Protein AF-A0A414Q815-F1 (afdb_monomer)

pLDDT: mean 96.93, std 3.53, range [61.09, 98.88]

Nearest PDB structures (foldseek):
  8q4e-assembly1_A  TM=6.892E-01  e=5.568E-04  Legionella pneumophila 130b
  1c3a-assembly1_B  TM=4.350E-01  e=4.454E-02  Protobothrops flavoviridis
  1umr-assembly3_C-2  TM=4.258E-01  e=1.919E-01  Crotalus durissus terrificus
  1ijk-assembly1_C  TM=4.315E-01  e=8.786E-01  Bothrops jararaca
  1iod-assembly1_B  TM=4.197E-01  e=1.121E+00  Deinagkistrodon acutus

Sequence (195 aa):
MSKGIYTKENVGNGVFIFTANKSFVEPKFWGLHEENEQAQCVVIIHDGNALFFYPEDMDNDTHILLDWEKEQTGKIYPTTEEGMKDTDGIGNTKALAASGSEIAEKVIALDLCGLSWRIPTLQESVLGYEHKVMLNAALAICGKQPVKDDWYWCSTRKGNKRNFILSWGDGFRYDNIQDSDDWVRPVSAASLNSL

Solvent-accessible surface area (backbone atoms only — not comparable to full-atom values): 10299 Å² total; per-residue (Å²): 127,65,83,54,49,32,44,72,92,69,58,66,72,48,58,24,32,29,27,76,84,64,34,39,28,35,53,95,39,39,90,82,39,56,92,83,44,49,73,64,35,37,31,38,31,53,92,66,30,35,43,36,39,51,42,49,50,52,93,75,47,66,40,47,57,33,57,80,92,49,63,64,62,83,76,68,25,84,42,70,76,54,28,53,71,45,80,56,22,61,61,36,21,51,32,33,28,76,41,66,9,64,57,34,45,54,37,56,66,44,84,57,94,86,44,72,35,17,40,25,17,47,35,55,48,49,56,47,52,80,40,36,72,56,48,32,49,32,24,48,75,65,75,34,55,50,81,66,70,42,52,28,54,23,37,35,31,38,46,79,59,26,24,29,29,39,27,56,64,80,65,50,77,49,71,44,53,27,63,42,73,31,30,42,60,37,25,29,73,47,46,42,90,78,108

Structure (mmCIF, N/CA/C/O backbone):
data_AF-A0A414Q815-F1
#
_entry.id   AF-A0A414Q815-F1
#
loop_
_atom_site.group_PDB
_atom_site.id
_atom_site.type_symbol
_atom_site.label_atom_id
_atom_site.label_alt_id
_atom_site.label_comp_id
_atom_site.label_asym_id
_atom_site.label_entity_id
_atom_site.label_seq_id
_atom_site.pdbx_PDB_ins_code
_atom_site.Cartn_x
_atom_site.Cartn_y
_atom_site.Cartn_z
_atom_site.occupancy
_atom_site.B_iso_or_equiv
_atom_site.auth_seq_id
_atom_site.auth_comp_id
_atom_site.auth_asym_id
_atom_site.auth_atom_id
_atom_site.pdbx_PDB_model_num
ATOM 1 N N . MET A 1 1 ? -18.464 12.476 21.758 1.00 61.09 1 MET A N 1
ATOM 2 C CA . MET A 1 1 ? -17.466 11.557 21.175 1.00 61.09 1 MET A CA 1
ATOM 3 C C . MET A 1 1 ? -17.311 10.386 22.124 1.00 61.09 1 MET A C 1
ATOM 5 O O . MET A 1 1 ? -17.123 10.629 23.312 1.00 61.09 1 MET A O 1
ATOM 9 N N . SER A 1 2 ? -17.468 9.155 21.634 1.00 79.12 2 SER A N 1
ATOM 10 C CA . SER A 1 2 ? -17.079 7.975 22.413 1.00 79.12 2 SER A CA 1
ATOM 11 C C . SER A 1 2 ? -15.547 7.920 22.484 1.00 79.12 2 SER A C 1
ATOM 13 O O . SER A 1 2 ? -14.857 8.503 21.648 1.00 79.12 2 SER A O 1
ATOM 15 N N . LYS A 1 3 ? -14.996 7.317 23.534 1.00 92.31 3 LYS A N 1
ATOM 16 C CA . LYS A 1 3 ? -13.560 7.381 23.825 1.00 92.31 3 LYS A CA 1
ATOM 17 C C . LYS A 1 3 ? -12.758 6.659 22.735 1.00 92.31 3 LYS A C 1
ATOM 19 O O . LYS A 1 3 ? -12.974 5.471 22.513 1.00 92.31 3 LYS A O 1
ATOM 24 N N . GLY A 1 4 ? -11.812 7.355 22.103 1.00 94.94 4 GLY A N 1
ATOM 25 C CA . GLY A 1 4 ? -10.867 6.741 21.165 1.00 94.94 4 GLY A CA 1
ATOM 26 C C . GLY A 1 4 ? -11.422 6.387 19.787 1.00 94.94 4 GLY A C 1
ATOM 27 O O . GLY A 1 4 ? -10.781 5.619 19.078 1.00 94.94 4 GLY A O 1
ATOM 28 N N . ILE A 1 5 ? -12.594 6.909 19.422 1.00 97.50 5 ILE A N 1
ATOM 29 C CA . ILE A 1 5 ? -13.167 6.792 18.080 1.00 97.50 5 ILE A CA 1
ATOM 30 C C . ILE A 1 5 ? -13.384 8.191 17.506 1.00 97.50 5 ILE A C 1
ATOM 32 O O . ILE A 1 5 ? -13.913 9.081 18.180 1.00 97.50 5 ILE A O 1
ATOM 36 N N . TYR A 1 6 ? -12.956 8.368 16.265 1.00 97.56 6 TYR A N 1
ATOM 37 C CA . TYR A 1 6 ? -12.879 9.653 15.588 1.00 97.56 6 TYR A CA 1
ATOM 38 C C . TYR A 1 6 ? -13.537 9.579 14.215 1.00 97.56 6 TYR A C 1
ATOM 40 O O . TYR A 1 6 ? -13.714 8.505 13.637 1.00 97.56 6 TYR A O 1
ATOM 48 N N . THR A 1 7 ? -13.879 10.748 13.694 1.00 96.12 7 THR A N 1
ATOM 49 C CA . THR A 1 7 ? -14.338 10.948 12.320 1.00 96.12 7 THR A CA 1
ATOM 50 C C . THR A 1 7 ? -13.280 11.744 11.559 1.00 96.12 7 THR A C 1
ATOM 52 O O . THR A 1 7 ? -12.328 12.261 12.150 1.00 96.12 7 THR A O 1
ATOM 55 N N . LYS A 1 8 ? -13.436 11.883 10.239 1.00 95.06 8 LYS A N 1
ATOM 56 C CA . LYS A 1 8 ? -12.488 12.654 9.418 1.00 95.06 8 LYS A CA 1
ATOM 57 C C . LYS A 1 8 ? -12.353 14.121 9.860 1.00 95.06 8 LYS A C 1
ATOM 59 O O . LYS A 1 8 ? -11.330 14.738 9.598 1.00 95.06 8 LYS A O 1
ATOM 64 N N . GLU A 1 9 ? -13.362 14.672 10.539 1.00 94.88 9 GLU A N 1
ATOM 65 C CA . GLU A 1 9 ? -13.388 16.061 11.008 1.00 94.88 9 GLU A CA 1
ATOM 66 C C . GLU A 1 9 ? -12.548 16.304 12.271 1.00 94.88 9 GLU A C 1
ATOM 68 O O . GLU A 1 9 ? -12.249 17.456 12.581 1.00 94.88 9 GLU A O 1
ATOM 73 N N . ASN A 1 10 ? -12.205 15.260 13.034 1.00 95.00 10 ASN A N 1
ATOM 74 C CA . ASN A 1 10 ? -11.529 15.411 14.329 1.00 95.00 10 ASN A CA 1
ATOM 75 C C . ASN A 1 10 ? -10.361 14.444 14.571 1.00 95.00 10 ASN A C 1
ATOM 77 O O . ASN A 1 10 ? -9.709 14.548 15.612 1.00 95.00 10 ASN A O 1
ATOM 81 N N . VAL A 1 11 ? -10.078 13.531 13.639 1.00 97.06 11 VAL A N 1
ATOM 82 C CA . VAL A 1 11 ? -8.918 12.642 13.727 1.00 97.06 11 VAL A CA 1
ATOM 83 C C . VAL A 1 11 ? -7.615 13.440 13.577 1.00 97.06 11 VAL A C 1
ATOM 85 O O . VAL A 1 11 ? -7.464 14.260 12.673 1.00 97.06 11 VAL A O 1
ATOM 88 N N . GLY A 1 12 ? -6.676 13.219 14.498 1.00 96.44 12 GLY A N 1
ATOM 89 C CA . GLY A 1 12 ? -5.332 13.801 14.457 1.00 96.44 12 GLY A CA 1
ATOM 90 C C . GLY A 1 12 ? -4.301 12.859 13.831 1.00 96.44 12 GLY A C 1
ATOM 91 O O . GLY A 1 12 ? -4.631 11.748 13.423 1.00 96.44 12 GLY A O 1
ATOM 92 N N . ASN A 1 13 ? -3.035 13.284 13.803 1.00 97.88 13 ASN A N 1
ATOM 93 C CA . ASN A 1 13 ? -1.934 12.440 13.331 1.00 97.88 13 ASN A CA 1
ATOM 94 C C . ASN A 1 13 ? -1.806 11.168 14.191 1.00 97.88 13 ASN A C 1
ATOM 96 O O . ASN A 1 13 ? -1.873 11.233 15.421 1.00 97.88 13 ASN A O 1
ATOM 100 N N . GLY A 1 14 ? -1.591 10.016 13.555 1.00 98.12 14 GLY A N 1
ATOM 101 C CA . GLY A 1 14 ? -1.454 8.732 14.243 1.00 98.12 14 GLY A CA 1
ATOM 102 C C . GLY A 1 14 ? -1.836 7.528 13.386 1.00 98.12 14 GLY A C 1
ATOM 103 O O . GLY A 1 14 ? -2.082 7.651 12.191 1.00 98.12 14 GLY A O 1
ATOM 104 N N . VAL A 1 15 ? -1.897 6.353 14.014 1.00 98.69 15 VAL A N 1
ATOM 105 C CA . VAL A 1 15 ? -2.309 5.092 13.377 1.00 98.69 15 VAL A CA 1
ATOM 106 C C . VAL A 1 15 ? -3.642 4.643 13.960 1.00 98.69 15 VAL A C 1
ATOM 108 O O . VAL A 1 15 ? -3.793 4.588 15.183 1.00 98.69 15 VAL A O 1
ATOM 111 N N . PHE A 1 16 ? -4.588 4.290 13.094 1.00 98.69 16 PHE A N 1
ATOM 112 C CA . PHE A 1 16 ? -5.959 3.953 13.467 1.00 98.69 16 PHE A CA 1
ATOM 113 C C . PHE A 1 16 ? -6.448 2.711 12.725 1.00 98.69 16 PHE A C 1
ATOM 115 O O . PHE A 1 16 ? -6.044 2.437 11.597 1.00 98.69 16 PHE A O 1
ATOM 122 N N . ILE A 1 17 ? -7.370 1.985 13.346 1.00 98.50 17 ILE A N 1
ATOM 123 C CA . ILE A 1 17 ? -8.186 0.980 12.670 1.00 98.50 17 ILE A CA 1
ATOM 124 C C . ILE A 1 17 ? -9.307 1.733 11.950 1.00 98.50 17 ILE A C 1
ATOM 126 O O . ILE A 1 17 ? -10.065 2.467 12.587 1.00 98.50 17 ILE A O 1
ATOM 130 N N . PHE A 1 18 ? -9.395 1.571 10.633 1.00 98.19 18 PHE A N 1
ATOM 131 C CA . PHE A 1 18 ? -10.463 2.139 9.820 1.00 98.19 18 PHE A CA 1
ATOM 132 C C . PHE A 1 18 ? -11.593 1.126 9.657 1.00 98.19 18 PHE A C 1
ATOM 134 O O . PHE A 1 18 ? -11.351 -0.059 9.401 1.00 98.19 18 PHE A O 1
ATOM 141 N N . THR A 1 19 ? -12.830 1.580 9.824 1.00 97.25 19 THR A N 1
ATOM 142 C CA . THR A 1 19 ? -13.988 0.693 9.976 1.00 97.25 19 THR A CA 1
ATOM 143 C C . THR A 1 19 ? -15.014 0.849 8.855 1.00 97.25 19 THR A C 1
ATOM 145 O O . THR A 1 19 ? -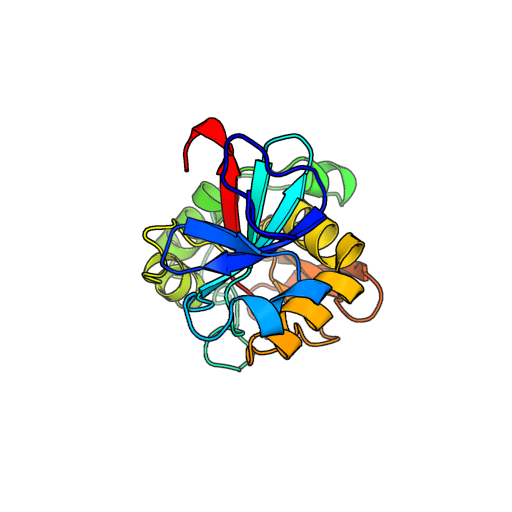14.991 1.814 8.090 1.00 97.25 19 THR A O 1
ATOM 148 N N . ALA A 1 20 ? -15.961 -0.091 8.769 1.00 95.44 20 ALA A N 1
ATOM 149 C CA . ALA A 1 20 ? -17.070 -0.046 7.811 1.00 95.44 20 ALA A CA 1
ATOM 150 C C . ALA A 1 20 ? -17.930 1.224 7.950 1.00 95.44 20 ALA A C 1
ATOM 152 O O . ALA A 1 20 ? -18.424 1.745 6.952 1.00 95.44 20 ALA A O 1
ATOM 153 N N . ASN A 1 21 ? -18.046 1.765 9.168 1.00 95.12 21 ASN A N 1
ATOM 154 C CA . ASN A 1 21 ? -18.771 3.008 9.445 1.00 95.12 21 ASN A CA 1
ATOM 155 C C . ASN A 1 21 ? -17.962 4.267 9.086 1.00 95.12 21 ASN A C 1
ATOM 157 O O . ASN A 1 21 ? -18.404 5.379 9.367 1.00 95.12 21 ASN A O 1
ATOM 161 N N . LYS A 1 22 ? -16.788 4.103 8.459 1.00 95.44 22 LYS A N 1
ATOM 162 C CA . LYS A 1 22 ? -15.823 5.167 8.152 1.00 95.44 22 LYS A CA 1
ATOM 163 C C . LYS A 1 22 ? -15.289 5.882 9.398 1.00 95.44 22 LYS A C 1
ATOM 165 O O . LYS A 1 22 ? -14.954 7.068 9.347 1.00 95.44 22 LYS A O 1
ATOM 170 N N . SER A 1 23 ? -15.197 5.155 10.508 1.00 96.75 23 SER A N 1
ATOM 171 C CA . SER A 1 23 ? -14.641 5.650 11.765 1.00 96.75 23 SER A CA 1
ATOM 172 C C . SER A 1 23 ? -13.148 5.331 11.863 1.00 96.75 23 SER A C 1
ATOM 174 O O . SER A 1 23 ? -12.665 4.346 11.301 1.00 96.75 23 SER A O 1
ATOM 176 N N . PHE A 1 24 ? -12.422 6.152 12.619 1.00 98.06 24 PHE A N 1
ATOM 177 C CA . PHE A 1 24 ? -11.009 5.964 12.946 1.00 98.06 24 PHE A CA 1
ATOM 178 C C . PHE A 1 24 ? -10.901 5.585 14.421 1.00 98.06 24 PHE A C 1
ATOM 180 O O . PHE A 1 24 ? -11.119 6.423 15.298 1.00 98.06 24 PHE A O 1
ATOM 187 N N . VAL A 1 25 ? -10.593 4.325 14.714 1.00 98.31 25 VAL A N 1
ATOM 188 C CA . VAL A 1 25 ? -10.501 3.820 16.089 1.00 98.31 25 VAL A CA 1
ATOM 189 C C . VAL A 1 25 ? -9.039 3.709 16.499 1.00 98.31 25 VAL A C 1
ATOM 191 O O . VAL A 1 25 ? -8.237 3.051 15.838 1.00 98.31 25 VAL A O 1
ATOM 194 N N . GLU A 1 26 ? -8.674 4.344 17.609 1.00 97.88 26 GLU A N 1
ATOM 195 C CA . GLU A 1 26 ? -7.355 4.171 18.217 1.00 97.88 26 GLU A CA 1
ATOM 196 C C . GLU A 1 26 ? -7.167 2.698 18.631 1.00 97.88 26 GLU A C 1
ATOM 198 O O . GLU A 1 26 ? -8.001 2.179 19.379 1.00 97.88 26 GLU A O 1
ATOM 203 N N . PRO A 1 27 ? -6.067 2.021 18.241 1.00 97.31 27 PRO A N 1
ATOM 204 C CA . PRO A 1 27 ? -5.917 0.578 18.453 1.00 97.31 27 PRO A CA 1
ATOM 205 C C . PRO A 1 27 ? -6.098 0.130 19.910 1.00 97.31 27 PRO A C 1
ATOM 207 O O . PRO A 1 27 ? -6.751 -0.872 20.184 1.00 97.31 27 PRO A O 1
ATOM 210 N N . LYS A 1 28 ? -5.608 0.921 20.875 1.00 96.56 28 LYS A N 1
ATOM 211 C CA . LYS A 1 28 ? -5.747 0.633 22.316 1.00 96.56 28 LYS A CA 1
ATOM 212 C C . LYS A 1 28 ? -7.194 0.669 22.838 1.00 96.56 28 LYS A C 1
ATOM 214 O O . LYS A 1 28 ? -7.433 0.260 23.969 1.00 96.56 28 LYS A O 1
ATOM 219 N N . PHE A 1 29 ? -8.137 1.202 22.061 1.00 97.00 29 PHE A N 1
ATOM 220 C CA . PHE A 1 29 ? -9.558 1.266 22.402 1.00 97.00 29 PHE A CA 1
ATOM 221 C C . PHE A 1 29 ? -10.418 0.311 21.569 1.00 97.00 29 PHE A C 1
ATOM 223 O O . PHE A 1 29 ? -11.629 0.308 21.760 1.00 97.00 29 PHE A O 1
ATOM 230 N N . TRP A 1 30 ? -9.829 -0.515 20.694 1.00 96.75 30 TRP A N 1
ATOM 231 C CA . TRP A 1 30 ? -10.579 -1.398 19.794 1.00 96.75 30 TRP A CA 1
ATOM 232 C C . TRP A 1 30 ? -11.616 -2.271 20.512 1.00 96.75 30 TRP A C 1
ATOM 234 O O . TRP A 1 30 ? -12.777 -2.264 20.121 1.00 96.75 30 TRP A O 1
ATOM 244 N N . GLY A 1 31 ? -11.249 -2.913 21.626 1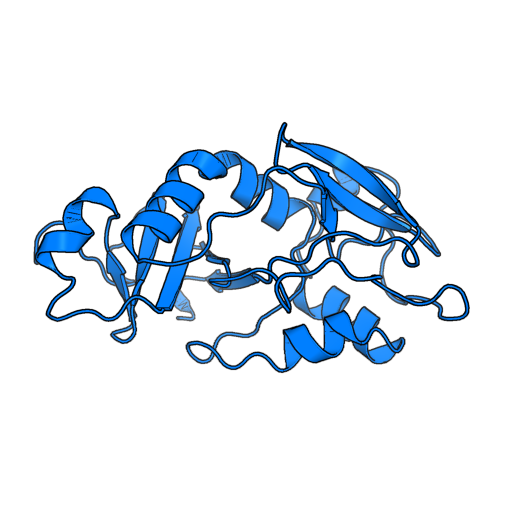.00 95.19 31 GLY A N 1
ATOM 245 C CA . GLY A 1 31 ? -12.168 -3.769 22.391 1.00 95.19 31 GLY A CA 1
ATOM 246 C C . GLY A 1 31 ? -13.389 -3.052 22.990 1.00 95.19 31 GLY A C 1
ATOM 247 O O . GLY A 1 31 ? -14.316 -3.705 23.444 1.00 95.19 31 GLY A O 1
ATOM 248 N N . LEU A 1 32 ? -13.425 -1.712 23.002 1.00 95.88 32 LEU A N 1
ATOM 249 C CA . LEU A 1 32 ? -14.630 -0.956 23.380 1.00 95.88 32 LEU A CA 1
ATOM 250 C C . LEU A 1 32 ? -15.614 -0.782 22.216 1.00 95.88 32 LEU A C 1
ATOM 252 O O . LEU A 1 32 ? -16.766 -0.417 22.445 1.00 95.88 32 LEU A O 1
ATOM 256 N N . HIS A 1 33 ? -15.150 -0.976 20.982 1.00 95.94 33 HIS A N 1
ATOM 257 C CA . HIS A 1 33 ? -15.891 -0.673 19.758 1.00 95.94 33 HIS A CA 1
ATOM 258 C C . HIS A 1 33 ? -16.123 -1.903 18.879 1.00 95.94 33 HIS A C 1
ATOM 260 O O . HIS A 1 33 ? -17.002 -1.850 18.030 1.00 95.94 33 HIS A O 1
ATOM 266 N N . GLU A 1 34 ? -15.403 -3.007 19.093 1.00 93.62 34 GLU A N 1
ATOM 267 C CA . GLU A 1 34 ? -15.417 -4.199 18.229 1.00 93.62 34 GLU A CA 1
ATOM 268 C C . GLU A 1 34 ? -16.791 -4.868 18.052 1.00 93.62 34 GLU A C 1
ATOM 270 O O . GLU A 1 34 ? -17.024 -5.531 17.046 1.00 93.62 34 GLU A O 1
ATOM 275 N N . GLU A 1 35 ? -17.726 -4.663 18.984 1.00 93.94 35 GLU A N 1
ATOM 276 C CA . GLU A 1 35 ? -19.107 -5.155 18.855 1.00 93.94 35 GLU A CA 1
ATOM 277 C C . GLU A 1 35 ? -19.961 -4.320 17.881 1.00 93.94 35 GLU A C 1
ATOM 279 O O . GLU A 1 35 ? -20.938 -4.822 17.329 1.00 93.94 35 GLU A O 1
ATOM 284 N N . ASN A 1 36 ? -19.615 -3.043 17.675 1.00 94.56 36 ASN A N 1
ATOM 285 C CA . ASN A 1 36 ? -20.400 -2.078 16.889 1.00 94.56 36 ASN A CA 1
ATOM 286 C C . ASN A 1 36 ? -19.670 -1.579 15.633 1.00 94.56 36 ASN A C 1
ATOM 288 O O . ASN A 1 36 ? -20.277 -0.969 14.752 1.00 94.56 36 ASN A O 1
ATOM 292 N N . GLU A 1 37 ? -18.366 -1.818 15.557 1.00 96.00 37 GLU A N 1
ATOM 293 C CA . GLU A 1 37 ? -17.495 -1.422 14.466 1.00 96.00 37 GLU A CA 1
ATOM 294 C C . GLU A 1 37 ? -16.881 -2.659 13.818 1.00 96.00 37 GLU A C 1
ATOM 296 O O . GLU A 1 37 ? -16.377 -3.554 14.490 1.00 96.00 37 GLU A O 1
ATOM 301 N N . GLN A 1 38 ? -16.858 -2.683 12.488 1.00 96.38 38 GLN A N 1
ATOM 302 C CA . GLN A 1 38 ? -16.191 -3.738 11.732 1.00 96.38 38 GLN A CA 1
ATOM 303 C C . GLN A 1 38 ? -14.896 -3.195 11.137 1.00 96.38 38 GLN A C 1
ATOM 305 O O . GLN A 1 38 ? -14.938 -2.325 10.265 1.00 96.38 38 GLN A O 1
ATOM 310 N N . ALA A 1 39 ? -13.753 -3.718 11.579 1.00 97.12 39 ALA A N 1
ATOM 311 C CA . ALA A 1 39 ? -12.454 -3.333 11.042 1.00 97.12 39 ALA A CA 1
ATOM 312 C C . ALA A 1 39 ? -12.323 -3.731 9.567 1.00 97.12 39 ALA A C 1
ATOM 314 O O . ALA A 1 39 ? -12.507 -4.895 9.199 1.00 97.12 39 ALA A O 1
ATOM 315 N N . GLN A 1 40 ? -11.969 -2.757 8.735 1.00 96.62 40 GLN A N 1
ATOM 316 C CA . GLN A 1 40 ? -11.752 -2.946 7.306 1.00 96.62 40 GLN A CA 1
ATOM 317 C C . GLN A 1 40 ? -10.263 -2.992 7.004 1.00 96.62 40 GLN A C 1
ATOM 319 O O . GLN A 1 40 ? -9.792 -3.971 6.440 1.00 96.62 40 GLN A O 1
ATOM 324 N N . CYS A 1 41 ? -9.523 -1.972 7.435 1.00 97.31 41 CYS A N 1
ATOM 325 C CA . CYS A 1 41 ? -8.092 -1.826 7.197 1.00 97.31 41 CYS A CA 1
ATOM 326 C C . CYS A 1 41 ? -7.439 -0.963 8.288 1.00 97.31 41 CYS A C 1
ATOM 328 O O . CYS A 1 41 ? -8.098 -0.536 9.239 1.00 97.31 41 CYS A O 1
ATOM 330 N N . VAL A 1 42 ? -6.134 -0.716 8.171 1.00 98.62 42 VAL A N 1
ATOM 331 C CA . VAL A 1 42 ? -5.410 0.213 9.051 1.00 98.62 42 VAL A CA 1
ATOM 332 C C . VAL A 1 42 ? -5.008 1.441 8.255 1.00 98.62 42 VAL A C 1
ATOM 334 O O . VAL A 1 42 ? -4.674 1.345 7.077 1.00 98.62 42 VAL A O 1
ATOM 337 N N . VAL A 1 43 ? -5.055 2.602 8.895 1.00 98.69 43 VAL A N 1
ATOM 338 C CA . VAL A 1 43 ? -4.760 3.890 8.275 1.00 98.69 43 VAL A CA 1
ATOM 339 C C . VAL A 1 43 ? -3.773 4.684 9.118 1.00 98.69 43 VAL A C 1
ATOM 341 O O . VAL A 1 43 ? -3.880 4.739 10.344 1.00 98.69 43 VAL A O 1
ATOM 344 N N . ILE A 1 44 ? -2.815 5.314 8.446 1.00 98.75 44 ILE A N 1
ATOM 345 C CA . ILE A 1 44 ? -1.925 6.321 9.015 1.00 98.75 44 ILE A CA 1
ATOM 346 C C . ILE A 1 44 ? -2.483 7.690 8.639 1.00 98.75 44 ILE A C 1
ATOM 348 O O . ILE A 1 44 ? -2.646 7.987 7.457 1.00 98.75 44 ILE A O 1
ATOM 352 N N . ILE A 1 45 ? -2.760 8.524 9.635 1.00 98.44 45 ILE A N 1
ATOM 353 C CA . ILE A 1 45 ? -3.061 9.939 9.447 1.00 98.44 45 ILE A CA 1
ATOM 354 C C . ILE A 1 45 ? -1.785 10.738 9.676 1.00 98.44 45 ILE A C 1
ATOM 356 O O . ILE A 1 45 ? -1.174 10.658 10.744 1.00 98.44 45 ILE A O 1
ATOM 360 N N . HIS A 1 46 ? -1.395 11.518 8.676 1.00 96.88 46 HIS A N 1
ATOM 361 C CA . HIS A 1 46 ? -0.235 12.392 8.742 1.00 96.88 46 HIS A CA 1
ATOM 362 C C . HIS A 1 46 ? -0.512 13.677 7.963 1.00 96.88 46 HIS A C 1
ATOM 364 O O . HIS A 1 46 ? -0.757 13.654 6.755 1.00 96.88 46 HIS A O 1
ATOM 370 N N . ASP A 1 47 ? -0.514 14.800 8.676 1.00 94.19 47 ASP A N 1
ATOM 371 C CA . ASP A 1 47 ? -0.648 16.154 8.135 1.00 94.19 47 ASP A CA 1
ATOM 372 C C . ASP A 1 47 ? -1.879 16.325 7.231 1.00 94.19 47 ASP A C 1
ATOM 374 O O . ASP A 1 47 ? -1.821 16.863 6.126 1.00 94.19 47 ASP A O 1
ATOM 378 N N . GLY A 1 48 ? -3.025 15.828 7.708 1.00 94.06 48 GLY A N 1
ATOM 379 C CA . GLY A 1 48 ? -4.311 15.929 7.009 1.00 94.06 48 GLY A CA 1
ATOM 380 C C . GLY A 1 48 ? -4.492 14.949 5.844 1.00 94.06 48 GLY A C 1
ATOM 381 O O . GLY A 1 48 ? -5.501 15.022 5.134 1.00 94.06 48 GLY A O 1
ATOM 382 N N . ASN A 1 49 ? -3.550 14.026 5.650 1.00 96.44 49 ASN A N 1
ATOM 383 C CA . ASN A 1 49 ? -3.630 12.950 4.669 1.00 96.44 49 ASN A CA 1
ATOM 384 C C . ASN A 1 49 ? -3.786 11.601 5.367 1.00 96.44 49 ASN A C 1
ATOM 386 O O . ASN A 1 49 ? -3.257 11.387 6.455 1.00 96.44 49 ASN A O 1
ATOM 390 N N . ALA A 1 50 ? -4.508 10.700 4.717 1.00 98.06 50 ALA A N 1
ATOM 391 C CA . ALA A 1 50 ? -4.735 9.338 5.155 1.00 98.06 50 ALA A CA 1
ATOM 392 C C . ALA A 1 50 ? -4.043 8.374 4.190 1.00 98.06 50 ALA A C 1
ATOM 394 O O . ALA A 1 50 ? -4.318 8.422 2.992 1.00 98.06 50 ALA A O 1
ATOM 395 N N . LEU A 1 51 ? -3.180 7.502 4.711 1.00 98.69 51 LEU A N 1
ATOM 396 C CA . LEU A 1 51 ? -2.562 6.389 3.992 1.00 98.69 51 LEU A CA 1
ATOM 397 C C . LEU A 1 51 ? -3.094 5.073 4.567 1.00 98.69 51 LEU A C 1
ATOM 399 O O . LEU A 1 51 ? -2.746 4.675 5.678 1.00 98.69 51 LEU A O 1
ATOM 403 N N . PHE A 1 52 ? -3.972 4.422 3.819 1.00 98.62 52 PHE A N 1
ATOM 404 C CA . PHE A 1 52 ? -4.595 3.149 4.152 1.00 98.62 52 PHE A CA 1
ATOM 405 C C . PHE A 1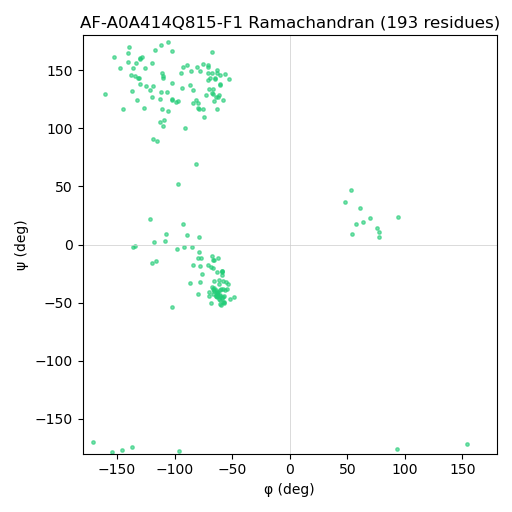 52 ? -3.710 1.997 3.687 1.00 98.62 52 PHE A C 1
ATOM 407 O O . PHE A 1 52 ? -3.220 2.015 2.561 1.00 98.62 52 PHE A O 1
ATOM 414 N N . PHE A 1 53 ? -3.569 0.976 4.524 1.00 98.69 53 PHE A N 1
ATOM 415 C CA . PHE A 1 53 ? -2.859 -0.263 4.226 1.00 98.69 53 PHE A CA 1
ATOM 416 C C . PHE A 1 53 ? -3.853 -1.389 4.029 1.00 98.69 53 PHE A C 1
ATOM 418 O O . PHE A 1 53 ? -4.741 -1.587 4.862 1.00 98.69 53 PHE A O 1
ATOM 425 N N . TYR A 1 54 ? -3.693 -2.146 2.948 1.00 98.38 54 TYR A N 1
ATOM 426 C CA . TYR A 1 54 ? -4.550 -3.292 2.704 1.00 98.38 54 TYR A CA 1
ATOM 427 C C . TYR A 1 54 ? -4.349 -4.339 3.816 1.00 98.38 54 TYR A C 1
ATOM 429 O O . TYR A 1 54 ? -3.250 -4.448 4.376 1.00 98.38 54 TYR A O 1
ATOM 437 N N . PRO A 1 55 ? -5.388 -5.099 4.198 1.00 97.31 55 PRO A N 1
ATOM 438 C CA . PRO A 1 55 ? -5.309 -5.941 5.393 1.00 97.31 55 PRO A CA 1
ATOM 439 C C . PRO A 1 55 ? -4.338 -7.120 5.277 1.00 97.31 55 PRO A C 1
ATOM 441 O O . PRO A 1 55 ? -3.924 -7.666 6.300 1.00 97.31 55 PRO A O 1
ATOM 444 N N . GLU A 1 56 ? -3.990 -7.503 4.050 1.00 96.69 56 GLU A N 1
ATOM 445 C CA . GLU A 1 56 ? -3.213 -8.696 3.711 1.00 96.69 56 GLU A CA 1
ATOM 446 C C . GLU A 1 56 ? -2.226 -8.387 2.578 1.00 96.69 56 GLU A C 1
ATOM 4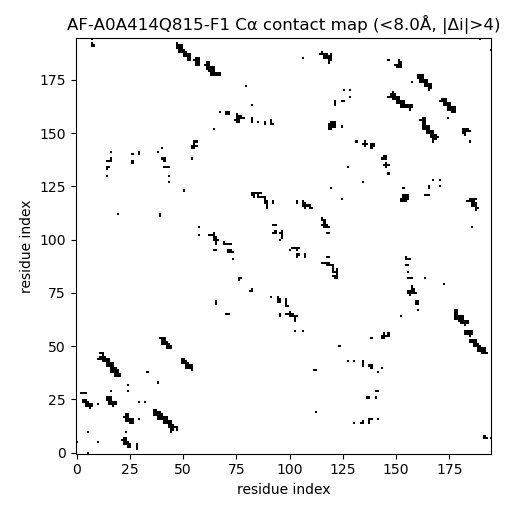48 O O . GLU A 1 56 ? -2.413 -7.435 1.814 1.00 96.69 56 GLU A O 1
ATOM 453 N N . ASP A 1 57 ? -1.160 -9.179 2.486 1.00 98.31 57 ASP A N 1
ATOM 454 C CA . ASP A 1 57 ? -0.289 -9.169 1.310 1.00 98.31 57 ASP A CA 1
ATOM 455 C C . ASP A 1 57 ? -1.017 -9.793 0.116 1.00 98.31 57 ASP A C 1
ATOM 457 O O . ASP A 1 57 ? -1.826 -10.709 0.281 1.00 98.31 57 ASP A O 1
ATOM 461 N N . MET A 1 58 ? -0.722 -9.322 -1.096 1.00 98.06 58 MET A N 1
ATOM 462 C CA . MET A 1 58 ? -1.360 -9.847 -2.303 1.00 98.06 58 MET A CA 1
ATOM 463 C C . MET A 1 58 ? -1.130 -11.351 -2.454 1.00 98.06 58 MET A C 1
ATOM 465 O O . MET A 1 58 ? 0.006 -11.818 -2.455 1.00 98.06 58 MET A O 1
ATOM 469 N N . ASP A 1 59 ? -2.229 -12.100 -2.568 1.00 96.75 59 ASP A N 1
ATOM 470 C CA . ASP A 1 59 ? -2.277 -13.568 -2.648 1.00 96.75 59 ASP A CA 1
ATOM 471 C C . ASP A 1 59 ? -1.548 -14.308 -1.505 1.00 96.75 59 ASP A C 1
ATOM 473 O O . ASP A 1 59 ? -1.411 -15.530 -1.539 1.00 96.75 59 ASP A O 1
ATOM 477 N N . ASN A 1 60 ? -1.103 -13.582 -0.471 1.00 96.31 60 ASN A N 1
ATOM 478 C CA . ASN A 1 60 ? -0.180 -14.061 0.553 1.00 96.31 60 ASN A CA 1
ATOM 479 C C . ASN A 1 60 ? 1.059 -14.783 -0.028 1.00 96.31 60 ASN A C 1
ATOM 481 O O . ASN A 1 60 ? 1.570 -15.723 0.584 1.00 96.31 60 ASN A O 1
ATOM 485 N N . ASP A 1 61 ? 1.567 -14.292 -1.161 1.00 97.62 61 ASP A N 1
ATOM 486 C CA . ASP A 1 61 ? 2.785 -14.777 -1.817 1.00 97.62 61 ASP A CA 1
ATOM 487 C C . ASP A 1 61 ? 3.630 -13.607 -2.358 1.00 97.62 61 ASP A C 1
ATOM 489 O O . ASP A 1 61 ? 3.189 -12.451 -2.372 1.00 97.62 61 ASP A O 1
ATOM 493 N N . THR A 1 62 ? 4.854 -13.899 -2.787 1.00 98.31 62 THR A N 1
ATOM 494 C CA . THR A 1 62 ? 5.702 -12.961 -3.531 1.00 98.31 62 THR A CA 1
ATOM 495 C C . THR A 1 62 ? 5.316 -12.924 -5.006 1.00 98.31 62 THR A C 1
ATOM 497 O O . THR A 1 62 ? 4.801 -13.900 -5.546 1.00 98.31 62 THR A O 1
ATOM 500 N N . HIS A 1 63 ? 5.576 -11.796 -5.666 1.00 98.69 63 HIS A N 1
ATOM 501 C CA . HIS A 1 63 ? 5.245 -11.598 -7.075 1.00 98.69 63 HIS A CA 1
ATOM 502 C C . HIS A 1 63 ? 6.380 -10.891 -7.800 1.00 98.69 63 HIS A C 1
ATOM 504 O O . HIS A 1 63 ? 6.979 -9.951 -7.266 1.00 98.69 63 HIS A O 1
ATOM 510 N N . ILE A 1 64 ? 6.579 -11.248 -9.066 1.00 98.62 64 ILE A N 1
ATOM 511 C CA . ILE A 1 64 ? 7.258 -10.359 -10.002 1.00 98.62 64 ILE A CA 1
ATOM 512 C C . ILE A 1 64 ? 6.429 -9.093 -10.219 1.00 98.62 64 ILE A C 1
ATOM 514 O O . ILE A 1 64 ? 5.195 -9.119 -10.273 1.00 98.62 64 ILE A O 1
ATOM 518 N N . LEU A 1 65 ? 7.106 -7.958 -10.370 1.00 98.44 65 LEU A N 1
ATOM 519 C CA . LEU A 1 65 ? 6.443 -6.696 -10.666 1.00 98.44 65 LEU A CA 1
ATOM 520 C C . LEU A 1 65 ? 6.094 -6.584 -12.150 1.00 98.44 65 LEU A C 1
ATOM 522 O O . LEU A 1 65 ? 5.013 -6.103 -12.494 1.00 98.44 65 LEU A O 1
ATOM 526 N N . LEU A 1 66 ? 7.007 -6.988 -13.035 1.00 98.44 66 LEU A N 1
ATOM 527 C CA . LEU A 1 66 ? 6.821 -6.956 -14.482 1.00 98.44 66 LEU A CA 1
ATOM 528 C C . LEU A 1 66 ? 7.813 -7.909 -15.164 1.00 98.44 66 LEU A C 1
ATOM 530 O O . LEU A 1 66 ? 9.014 -7.818 -14.925 1.00 98.44 66 LEU A O 1
ATOM 534 N N . ASP A 1 67 ? 7.292 -8.763 -16.047 1.00 97.44 67 ASP A N 1
ATOM 535 C CA . ASP A 1 67 ? 8.073 -9.712 -16.852 1.00 97.44 67 ASP A CA 1
ATOM 536 C C . ASP A 1 67 ? 9.217 -9.025 -17.618 1.00 97.44 67 ASP A C 1
ATOM 538 O O . ASP A 1 67 ? 9.061 -7.910 -18.135 1.00 97.44 67 ASP A O 1
ATOM 542 N N . TRP A 1 68 ? 10.358 -9.708 -17.719 1.00 94.69 68 TRP A N 1
ATOM 543 C CA . TRP A 1 68 ? 11.578 -9.183 -18.331 1.00 94.69 68 TRP A CA 1
ATOM 544 C C . TRP A 1 68 ? 11.406 -8.685 -19.775 1.00 94.69 68 TRP A C 1
ATOM 546 O O . TRP A 1 68 ? 12.059 -7.711 -20.167 1.00 94.69 68 TRP A O 1
ATOM 556 N N . GLU A 1 69 ? 10.511 -9.280 -20.564 1.00 95.56 69 GLU A N 1
ATOM 557 C CA . GLU A 1 69 ? 10.265 -8.893 -21.959 1.00 95.56 69 GLU A CA 1
ATOM 558 C C . GLU A 1 69 ? 9.369 -7.646 -22.081 1.00 95.56 69 GLU A C 1
ATOM 560 O O . GLU A 1 69 ? 9.268 -7.041 -23.152 1.00 95.56 69 GLU A O 1
ATOM 565 N N . LYS A 1 70 ? 8.733 -7.212 -20.986 1.00 96.00 70 LYS A N 1
ATOM 566 C CA . LYS A 1 70 ? 7.850 -6.037 -20.946 1.00 96.00 70 LYS A CA 1
ATOM 567 C C . LYS A 1 70 ? 8.610 -4.788 -20.505 1.00 96.00 70 LYS A C 1
ATOM 569 O O . LYS A 1 70 ? 9.534 -4.833 -19.700 1.00 96.00 70 LYS A O 1
ATOM 574 N N . GLU A 1 71 ? 8.220 -3.630 -21.025 1.00 94.88 71 GLU A N 1
ATOM 575 C CA . GLU A 1 71 ? 8.848 -2.346 -20.693 1.00 94.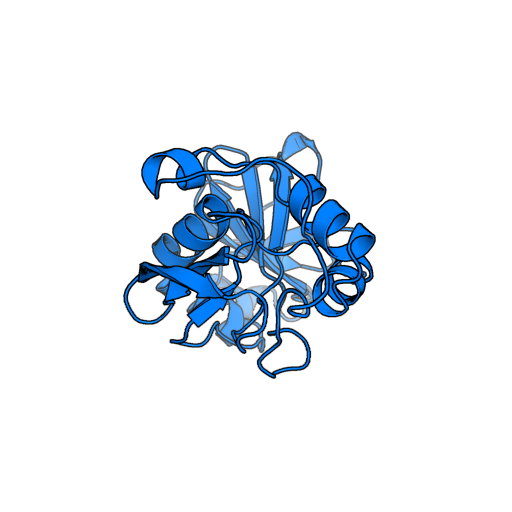88 71 GLU A CA 1
ATOM 576 C C . GLU A 1 71 ? 7.894 -1.482 -19.878 1.00 94.88 71 GLU A C 1
ATOM 578 O O . GLU A 1 71 ? 6.853 -1.058 -20.381 1.00 94.88 71 GLU A O 1
ATOM 583 N N . GLN A 1 72 ? 8.264 -1.163 -18.634 1.00 94.38 72 GLN A N 1
ATOM 584 C CA . GLN A 1 72 ? 7.507 -0.185 -17.859 1.00 94.38 72 GLN A CA 1
ATOM 585 C C . GLN A 1 72 ? 7.607 1.196 -18.530 1.00 94.38 72 GLN A C 1
ATOM 587 O O . GLN A 1 72 ? 8.661 1.614 -19.022 1.00 94.38 72 GLN A O 1
ATOM 592 N N . THR A 1 73 ? 6.518 1.955 -18.503 1.00 93.44 73 THR A N 1
ATOM 593 C CA . THR A 1 73 ? 6.481 3.357 -18.941 1.00 93.44 73 THR A CA 1
ATOM 594 C C . THR A 1 73 ? 6.412 4.317 -17.747 1.00 93.44 73 THR A C 1
ATOM 596 O O . THR A 1 73 ? 6.339 3.901 -16.593 1.00 93.44 73 THR A O 1
ATOM 599 N N . GLY A 1 74 ? 6.492 5.623 -18.004 1.00 92.62 74 GLY A N 1
ATOM 600 C CA . GLY A 1 74 ? 6.455 6.643 -16.954 1.00 92.62 74 GLY A CA 1
ATOM 601 C C . GLY A 1 74 ? 7.833 7.073 -16.448 1.00 92.62 74 GLY A C 1
ATOM 602 O O . GLY A 1 74 ? 8.877 6.691 -16.987 1.00 92.62 74 GLY A O 1
ATOM 603 N N . LYS A 1 75 ? 7.814 7.945 -15.439 1.00 96.56 75 LYS A N 1
ATOM 604 C CA . LYS A 1 75 ? 8.986 8.680 -14.957 1.00 96.56 75 LYS A CA 1
ATOM 605 C C . LYS A 1 75 ? 9.972 7.766 -14.228 1.00 96.56 75 LYS A C 1
ATOM 607 O O . LYS A 1 75 ? 9.578 6.881 -13.482 1.00 96.56 75 LYS A O 1
ATOM 612 N N . ILE A 1 76 ? 11.261 8.016 -14.442 1.00 98.00 76 ILE A N 1
ATOM 613 C CA . ILE A 1 76 ? 12.363 7.344 -13.750 1.00 98.00 76 ILE A CA 1
ATOM 614 C C . ILE A 1 76 ? 12.907 8.277 -12.668 1.00 98.00 76 ILE A C 1
ATOM 616 O O . ILE A 1 76 ? 13.087 9.470 -12.914 1.00 98.00 76 ILE A O 1
ATOM 620 N N . TYR A 1 77 ? 13.208 7.708 -11.503 1.00 98.00 77 TYR A N 1
ATOM 621 C CA . TYR A 1 77 ? 13.823 8.377 -10.362 1.00 98.00 77 TYR A CA 1
ATOM 622 C C . TYR A 1 77 ? 15.173 7.708 -10.051 1.00 98.00 77 TYR A C 1
ATOM 624 O O . TYR A 1 77 ? 15.222 6.728 -9.305 1.00 98.00 77 TYR A O 1
ATOM 632 N N . PRO A 1 78 ? 16.292 8.180 -10.633 1.00 97.19 78 PRO A N 1
ATOM 633 C CA . PRO A 1 78 ? 17.579 7.494 -10.555 1.00 97.19 78 PRO A CA 1
ATOM 634 C C . PRO A 1 78 ? 18.213 7.445 -9.162 1.00 97.19 78 PRO A C 1
ATOM 636 O O . PRO A 1 78 ? 19.203 6.735 -8.994 1.00 97.19 78 PRO A O 1
ATOM 639 N N . THR A 1 79 ? 17.703 8.165 -8.166 1.00 98.06 79 THR A N 1
ATOM 640 C CA . THR A 1 79 ? 18.253 8.171 -6.803 1.00 98.06 79 THR A CA 1
ATOM 641 C C . THR A 1 79 ? 17.149 8.013 -5.768 1.00 98.06 79 THR A C 1
ATOM 643 O O . THR A 1 79 ? 15.997 8.359 -6.020 1.00 98.06 79 THR A O 1
ATOM 646 N N . THR A 1 80 ? 17.497 7.515 -4.580 1.00 97.50 80 THR A N 1
ATOM 647 C CA . THR A 1 80 ? 16.558 7.402 -3.455 1.00 97.50 80 THR A CA 1
ATOM 648 C C . THR A 1 80 ? 15.962 8.758 -3.076 1.00 97.50 80 THR A C 1
ATOM 650 O O . THR A 1 80 ? 14.778 8.836 -2.776 1.00 97.50 80 THR A O 1
ATOM 653 N N . GLU A 1 81 ? 16.749 9.839 -3.117 1.00 98.00 81 GLU A N 1
ATOM 654 C CA . GLU A 1 81 ? 16.259 11.188 -2.806 1.00 98.00 81 GLU A CA 1
ATOM 655 C C . GLU A 1 81 ? 15.184 11.648 -3.799 1.00 98.00 81 GLU A C 1
ATOM 657 O O . GLU A 1 81 ? 14.174 12.229 -3.407 1.00 98.00 81 GLU A O 1
ATOM 662 N N . GLU A 1 82 ? 15.380 11.371 -5.088 1.00 97.88 82 GLU A N 1
ATOM 663 C CA . GLU A 1 82 ? 14.379 11.665 -6.108 1.00 97.88 82 GLU A CA 1
ATOM 664 C C . GLU A 1 82 ? 13.161 10.748 -5.993 1.00 97.88 82 GLU A C 1
ATOM 666 O O . GLU A 1 82 ? 12.037 11.232 -6.098 1.00 97.88 82 GLU A O 1
ATOM 671 N N . GLY A 1 83 ? 13.365 9.456 -5.721 1.00 97.75 83 GLY A N 1
ATOM 672 C CA . GLY A 1 83 ? 12.280 8.493 -5.532 1.00 97.75 83 GLY A CA 1
ATOM 673 C C . GLY A 1 83 ? 11.382 8.841 -4.343 1.00 97.75 83 GLY A C 1
ATOM 674 O O . GLY A 1 83 ? 10.172 8.675 -4.417 1.00 97.75 83 GLY A O 1
ATOM 675 N N . MET A 1 84 ? 11.938 9.422 -3.276 1.00 98.25 84 MET A N 1
ATOM 676 C CA . MET A 1 84 ? 11.162 9.928 -2.133 1.00 98.25 84 MET A CA 1
ATOM 677 C C . MET A 1 84 ? 10.266 11.132 -2.469 1.00 98.25 84 MET A C 1
ATOM 679 O O . MET A 1 84 ? 9.415 11.493 -1.662 1.00 98.25 84 MET A O 1
ATOM 683 N N . LYS A 1 85 ? 10.447 11.771 -3.632 1.00 97.69 85 LYS A N 1
ATOM 684 C CA . LYS A 1 85 ? 9.594 12.872 -4.117 1.00 97.69 85 LYS A CA 1
ATOM 685 C C . LYS A 1 85 ? 8.447 12.364 -4.996 1.00 97.69 85 LYS A C 1
ATOM 687 O O . LYS A 1 85 ? 7.653 13.170 -5.477 1.00 97.69 85 LYS A O 1
ATOM 692 N N . ASP A 1 86 ? 8.384 11.058 -5.244 1.00 98.06 86 ASP A N 1
ATOM 693 C CA . ASP A 1 86 ? 7.345 10.437 -6.050 1.00 98.06 86 ASP A CA 1
ATOM 694 C C . ASP A 1 86 ? 6.049 10.256 -5.255 1.00 98.06 86 ASP A C 1
ATOM 696 O O . ASP A 1 86 ? 5.991 9.515 -4.271 1.00 98.06 86 ASP A O 1
ATOM 700 N N . THR A 1 87 ? 4.999 10.932 -5.709 1.00 96.12 87 THR A N 1
ATOM 701 C CA . THR A 1 87 ? 3.670 10.920 -5.089 1.00 96.12 87 THR A CA 1
ATOM 702 C C . THR A 1 87 ? 2.592 10.352 -6.014 1.00 96.12 87 THR A C 1
ATOM 704 O O . THR A 1 87 ? 1.426 10.291 -5.626 1.00 96.12 87 THR A O 1
ATOM 707 N N . ASP A 1 88 ? 2.952 9.903 -7.224 1.00 97.00 88 ASP A N 1
ATOM 708 C CA . ASP A 1 88 ? 1.998 9.420 -8.232 1.00 97.00 88 ASP A CA 1
ATOM 709 C C . ASP A 1 88 ? 1.851 7.891 -8.227 1.00 97.00 88 ASP A C 1
ATOM 711 O O . ASP A 1 88 ? 1.955 7.211 -9.249 1.00 97.00 88 ASP A O 1
ATOM 715 N N . GLY A 1 89 ? 1.587 7.310 -7.055 1.00 97.94 89 GLY A N 1
ATOM 716 C CA . GLY A 1 89 ? 1.455 5.856 -6.939 1.00 97.94 89 GLY A CA 1
ATOM 717 C C . GLY A 1 89 ? 0.304 5.276 -7.779 1.00 97.94 89 GLY A C 1
ATOM 718 O O . GLY A 1 89 ? 0.402 4.148 -8.268 1.00 97.94 89 GLY A O 1
ATOM 719 N N . ILE A 1 90 ? -0.777 6.044 -7.998 1.00 97.69 90 ILE A N 1
ATOM 720 C CA . ILE A 1 90 ? -1.893 5.631 -8.869 1.00 97.69 90 ILE A CA 1
ATOM 721 C C . ILE A 1 90 ? -1.428 5.585 -10.324 1.00 97.69 90 ILE A C 1
ATOM 723 O O . ILE A 1 90 ? -1.658 4.578 -10.998 1.00 97.69 90 ILE A O 1
ATOM 727 N N . GLY A 1 91 ? -0.792 6.652 -10.818 1.00 98.25 91 GLY A N 1
ATOM 728 C CA . GLY A 1 91 ? -0.274 6.711 -12.181 1.00 98.25 91 GLY A CA 1
ATOM 729 C C . GLY A 1 91 ? 0.762 5.623 -12.437 1.00 98.25 91 GLY A C 1
ATOM 730 O O . GLY A 1 91 ? 0.654 4.904 -13.430 1.00 98.25 91 GLY A O 1
ATOM 731 N N . ASN A 1 92 ? 1.687 5.412 -11.497 1.00 98.56 92 ASN A N 1
ATOM 732 C CA . ASN A 1 92 ? 2.704 4.366 -11.587 1.00 98.56 92 ASN A CA 1
ATOM 733 C C . ASN A 1 92 ? 2.092 2.962 -11.677 1.00 98.56 92 ASN A C 1
ATOM 735 O O . ASN A 1 92 ? 2.466 2.179 -12.550 1.00 98.56 92 ASN A O 1
ATOM 739 N N . THR A 1 93 ? 1.130 2.644 -10.804 1.00 98.75 93 THR A N 1
ATOM 740 C CA . THR A 1 93 ? 0.477 1.323 -10.799 1.00 98.75 93 THR A CA 1
ATOM 741 C C . THR A 1 93 ? -0.334 1.107 -12.078 1.00 98.75 93 THR A C 1
ATOM 743 O O . THR A 1 93 ? -0.265 0.040 -12.682 1.00 98.75 93 THR A O 1
ATOM 746 N N . LYS A 1 94 ? -1.036 2.136 -12.570 1.00 98.31 94 LYS A N 1
ATOM 747 C CA . LYS A 1 94 ? -1.738 2.070 -13.863 1.00 98.31 94 LYS A CA 1
ATOM 748 C C . LYS A 1 94 ? -0.782 1.893 -15.040 1.00 98.31 94 LYS A C 1
ATOM 750 O O . LYS A 1 94 ? -1.100 1.145 -15.958 1.00 98.31 94 LYS A O 1
ATOM 755 N N . ALA A 1 95 ? 0.379 2.547 -15.020 1.00 98.06 95 ALA A N 1
ATOM 756 C CA . ALA A 1 95 ? 1.400 2.380 -16.049 1.00 98.06 95 ALA A CA 1
ATOM 757 C C . ALA A 1 95 ? 1.987 0.960 -16.044 1.00 98.06 95 ALA A C 1
ATOM 759 O O . ALA A 1 95 ? 2.204 0.394 -17.115 1.00 98.06 95 ALA A O 1
ATOM 760 N N . LEU A 1 96 ? 2.195 0.361 -14.865 1.00 98.50 96 LEU A N 1
ATOM 761 C CA . LEU A 1 96 ? 2.585 -1.047 -14.726 1.00 98.50 96 LEU A CA 1
ATOM 762 C C . LEU A 1 96 ? 1.527 -1.980 -15.321 1.00 98.50 96 LEU A C 1
ATOM 764 O O . LEU A 1 96 ? 1.861 -2.804 -16.169 1.00 98.50 96 LEU A O 1
ATOM 768 N N . ALA A 1 97 ? 0.257 -1.812 -14.944 1.00 98.50 97 ALA A N 1
ATOM 769 C CA . ALA A 1 97 ? -0.846 -2.607 -15.483 1.00 98.50 97 ALA A CA 1
ATOM 770 C C . ALA A 1 97 ? -0.957 -2.466 -17.011 1.00 98.50 97 ALA A C 1
ATOM 772 O O . ALA A 1 97 ? -0.990 -3.457 -17.727 1.00 98.50 97 ALA A O 1
ATOM 773 N N . ALA A 1 98 ? -0.883 -1.241 -17.543 1.00 98.06 98 ALA A N 1
ATOM 774 C CA . ALA A 1 98 ? -0.886 -0.995 -18.988 1.00 98.06 98 ALA A CA 1
ATOM 775 C C . ALA A 1 98 ? 0.323 -1.608 -19.719 1.00 98.06 98 ALA A C 1
ATOM 777 O O . ALA A 1 98 ? 0.249 -1.871 -20.917 1.00 98.06 98 ALA A O 1
ATOM 778 N N . SER A 1 99 ? 1.428 -1.838 -19.004 1.00 97.62 99 SER A N 1
ATOM 779 C CA . SER A 1 99 ? 2.609 -2.538 -19.521 1.00 97.62 99 SER A CA 1
ATOM 780 C C . SER A 1 99 ? 2.486 -4.064 -19.395 1.00 97.62 99 SER A C 1
ATOM 782 O O . SER A 1 99 ? 3.382 -4.770 -19.842 1.00 97.62 99 SER A O 1
ATOM 784 N N . GLY A 1 100 ? 1.392 -4.578 -18.817 1.00 97.94 100 GLY A N 1
ATOM 785 C CA . GLY A 1 100 ? 1.090 -5.999 -18.643 1.00 97.94 100 GLY A CA 1
ATOM 786 C C . GLY A 1 100 ? 1.509 -6.590 -17.293 1.00 97.94 100 GLY A C 1
ATOM 787 O O . GLY A 1 100 ? 1.774 -7.789 -17.233 1.00 97.94 100 GLY A O 1
ATOM 788 N N . SER A 1 101 ? 1.644 -5.786 -16.237 1.00 98.56 101 SER A N 1
ATOM 789 C CA . SER A 1 101 ? 1.888 -6.284 -14.874 1.00 98.56 101 SER A CA 1
ATOM 790 C C . SER A 1 101 ? 0.616 -6.895 -14.280 1.00 98.56 101 SER A C 1
ATOM 792 O O . SER A 1 101 ? -0.317 -6.171 -13.930 1.00 98.56 101 SER A O 1
ATOM 794 N N . GLU A 1 102 ? 0.599 -8.219 -14.114 1.00 98.44 102 GLU A N 1
ATOM 795 C CA . GLU A 1 102 ? -0.544 -8.939 -13.534 1.00 98.44 102 GLU A CA 1
ATOM 796 C C . GLU A 1 102 ? -0.817 -8.510 -12.088 1.00 98.44 102 GLU A C 1
ATOM 798 O O . GLU A 1 102 ? -1.967 -8.311 -11.693 1.00 98.44 102 GLU A O 1
ATOM 803 N N . ILE A 1 103 ? 0.238 -8.308 -11.292 1.00 98.75 103 ILE A N 1
ATOM 804 C CA . ILE A 1 103 ? 0.088 -7.874 -9.903 1.00 98.75 103 ILE A CA 1
ATOM 805 C C . ILE A 1 103 ? -0.494 -6.459 -9.811 1.00 98.75 103 ILE A C 1
ATOM 807 O O . ILE A 1 103 ? -1.354 -6.201 -8.970 1.00 98.75 103 ILE A O 1
ATOM 811 N N . ALA A 1 104 ? -0.117 -5.547 -10.712 1.00 98.75 104 ALA A N 1
ATOM 812 C CA . ALA A 1 104 ? -0.701 -4.210 -10.750 1.00 98.75 104 ALA A CA 1
ATOM 813 C C . ALA A 1 104 ? -2.185 -4.236 -11.154 1.00 98.75 104 ALA A C 1
ATOM 815 O O . ALA A 1 104 ? -2.982 -3.492 -10.579 1.00 98.75 104 ALA A O 1
ATOM 816 N N . GLU A 1 105 ? -2.574 -5.101 -12.096 1.00 98.69 105 GLU A N 1
ATOM 817 C CA . GLU A 1 105 ? -3.980 -5.309 -12.466 1.00 98.69 105 GLU A CA 1
ATOM 818 C C . GLU A 1 105 ? -4.806 -5.817 -11.279 1.00 98.69 105 GLU A C 1
ATOM 820 O O . GLU A 1 105 ? -5.858 -5.245 -10.978 1.00 98.69 105 GLU A O 1
ATOM 825 N N . LYS A 1 106 ? -4.302 -6.825 -10.552 1.00 98.62 106 LYS A N 1
ATOM 826 C CA . LYS A 1 106 ? -4.947 -7.341 -9.334 1.00 98.62 106 LYS A CA 1
ATOM 827 C C . LYS A 1 106 ? -5.129 -6.250 -8.285 1.00 98.62 106 LYS A C 1
ATOM 829 O O . LYS A 1 106 ? -6.211 -6.123 -7.721 1.00 98.62 106 LYS A O 1
ATOM 834 N N . VAL A 1 107 ? -4.095 -5.441 -8.048 1.00 98.75 107 VAL A N 1
ATOM 835 C CA . VAL A 1 107 ? -4.143 -4.347 -7.070 1.00 98.75 107 VAL A CA 1
ATOM 836 C C . VAL A 1 107 ? -5.176 -3.284 -7.448 1.00 98.75 107 VAL A C 1
ATOM 838 O O . VAL A 1 107 ? -5.921 -2.830 -6.583 1.00 98.75 107 VAL A O 1
ATOM 841 N N . ILE A 1 108 ? -5.264 -2.902 -8.724 1.00 98.56 108 ILE A N 1
ATOM 842 C CA . ILE A 1 108 ? -6.259 -1.925 -9.201 1.00 98.56 108 ILE A CA 1
ATOM 843 C C . ILE A 1 108 ? -7.690 -2.466 -9.067 1.00 98.56 108 ILE A C 1
ATOM 845 O O . ILE A 1 108 ? -8.618 -1.685 -8.861 1.00 98.56 108 ILE A O 1
ATOM 849 N N . ALA A 1 109 ? -7.873 -3.781 -9.187 1.00 98.25 109 ALA A N 1
ATOM 850 C CA . ALA A 1 109 ? -9.173 -4.437 -9.088 1.00 98.25 109 ALA A CA 1
ATOM 851 C C . ALA A 1 109 ? -9.677 -4.624 -7.644 1.00 98.25 109 ALA A C 1
ATOM 853 O O . ALA A 1 109 ? -10.813 -5.061 -7.460 1.00 98.25 109 ALA A O 1
ATOM 854 N N . LEU A 1 110 ? -8.865 -4.313 -6.625 1.00 98.25 110 LEU A N 1
ATOM 855 C CA . LEU A 1 110 ? -9.283 -4.416 -5.228 1.00 98.25 110 LEU A CA 1
ATOM 856 C C . LEU A 1 110 ? -10.448 -3.463 -4.936 1.00 98.25 110 LEU A C 1
ATOM 858 O O . LEU A 1 110 ? -10.346 -2.254 -5.140 1.00 98.25 110 LEU A O 1
ATOM 862 N N . ASP A 1 111 ? -11.527 -4.012 -4.383 1.00 95.81 111 ASP A N 1
ATOM 863 C CA . ASP A 1 111 ? -12.698 -3.259 -3.936 1.00 95.81 111 ASP A CA 1
ATOM 864 C C . ASP A 1 111 ? -12.851 -3.390 -2.419 1.00 95.81 111 ASP A C 1
ATOM 866 O O . ASP A 1 111 ? -13.488 -4.305 -1.896 1.00 95.81 111 ASP A O 1
ATOM 870 N N . LEU A 1 112 ? -12.203 -2.472 -1.701 1.00 95.69 112 LEU A N 1
ATOM 871 C CA . LEU A 1 112 ? -12.318 -2.353 -0.252 1.00 95.69 112 LEU A CA 1
ATOM 872 C C . LEU A 1 112 ? -12.552 -0.890 0.113 1.00 95.69 112 LEU A C 1
ATOM 874 O O . LEU A 1 112 ? -11.765 -0.014 -0.252 1.00 95.69 112 LEU A O 1
ATOM 878 N N . CYS A 1 113 ? -13.643 -0.635 0.839 1.00 91.38 113 CYS A N 1
ATOM 879 C CA . CYS A 1 113 ? -14.066 0.691 1.304 1.00 91.38 113 CYS A CA 1
ATOM 880 C C . CYS A 1 113 ? -14.293 1.745 0.201 1.00 91.38 113 CYS A C 1
ATOM 882 O O . CYS A 1 113 ? -14.307 2.939 0.506 1.00 91.38 113 CYS A O 1
ATOM 884 N N . GLY A 1 114 ? -14.459 1.342 -1.066 1.00 92.12 114 GLY A N 1
ATOM 885 C CA . GLY A 1 114 ? -14.533 2.274 -2.199 1.00 92.12 114 GLY A CA 1
ATOM 886 C C . GLY A 1 114 ? -13.241 3.075 -2.420 1.00 92.12 114 GLY A C 1
ATOM 887 O O . GLY A 1 114 ? -13.272 4.143 -3.031 1.00 92.12 114 GLY A O 1
ATOM 888 N N . LEU A 1 115 ? -12.114 2.596 -1.885 1.00 95.19 115 LEU A N 1
ATOM 889 C CA . LEU A 1 115 ? -10.801 3.216 -2.024 1.00 95.19 115 LEU A CA 1
ATOM 890 C C . LEU A 1 115 ? -10.119 2.763 -3.320 1.00 95.19 115 LEU A C 1
ATOM 892 O O . LEU A 1 115 ? -10.302 1.640 -3.776 1.00 95.19 115 LEU A O 1
ATOM 896 N N . SER A 1 116 ? -9.292 3.635 -3.900 1.00 96.81 116 SER A N 1
ATOM 897 C CA . SER A 1 116 ? -8.469 3.301 -5.069 1.00 96.81 116 SER A CA 1
ATOM 898 C C . SER A 1 116 ? -7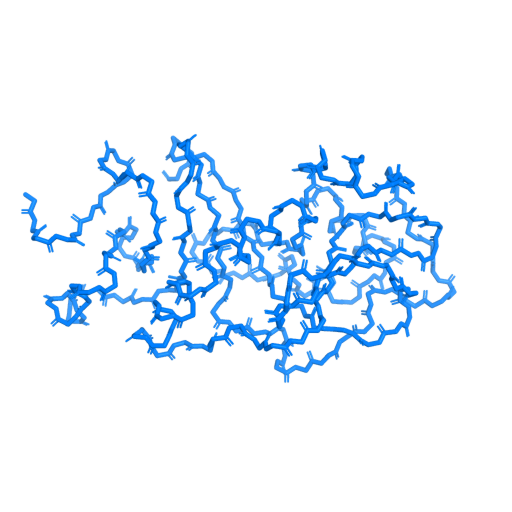.103 2.770 -4.640 1.00 96.81 116 SER A C 1
ATOM 900 O O . SER A 1 116 ? -6.205 3.546 -4.294 1.00 96.81 116 SER A O 1
ATOM 902 N N . TRP A 1 117 ? -6.960 1.449 -4.671 1.00 98.62 117 TRP A N 1
ATOM 903 C CA . TRP A 1 117 ? -5.749 0.748 -4.259 1.00 98.62 117 TRP A CA 1
ATOM 904 C C . TRP A 1 117 ? -4.650 0.798 -5.323 1.00 98.62 117 TRP A C 1
ATOM 906 O O . TRP A 1 117 ? -4.900 0.893 -6.526 1.00 98.62 117 TRP A O 1
ATOM 916 N N . ARG A 1 118 ? -3.404 0.786 -4.852 1.00 98.75 118 ARG A N 1
ATOM 917 C CA . ARG A 1 118 ? -2.190 0.903 -5.662 1.00 98.75 118 ARG A CA 1
ATOM 918 C C . ARG A 1 118 ? -1.008 0.220 -4.983 1.00 98.75 118 ARG A C 1
ATOM 920 O O . ARG A 1 118 ? -1.016 0.003 -3.772 1.00 98.75 118 ARG A O 1
ATOM 927 N N . ILE A 1 119 ? 0.023 -0.081 -5.767 1.00 98.88 119 ILE A N 1
ATOM 928 C CA . ILE A 1 119 ? 1.327 -0.466 -5.228 1.00 98.88 119 ILE A CA 1
ATOM 929 C C . ILE A 1 119 ? 1.960 0.818 -4.655 1.00 98.88 119 ILE A C 1
ATOM 931 O O . ILE A 1 119 ? 1.985 1.838 -5.360 1.00 98.88 119 ILE A O 1
ATOM 935 N N . PRO A 1 120 ? 2.433 0.814 -3.396 1.00 98.81 120 PRO A N 1
ATOM 936 C CA . PRO A 1 120 ? 2.887 2.029 -2.721 1.00 98.81 120 PRO A CA 1
ATOM 937 C C . PRO A 1 120 ? 4.053 2.690 -3.455 1.00 98.81 120 PRO A C 1
ATOM 939 O O . PRO A 1 120 ? 4.901 2.004 -4.026 1.00 98.81 120 PRO A O 1
ATOM 942 N N . THR A 1 121 ? 4.136 4.019 -3.445 1.00 98.88 121 THR A N 1
ATOM 943 C CA . THR A 1 121 ? 5.390 4.698 -3.811 1.00 98.88 121 THR A CA 1
ATOM 944 C C . THR A 1 121 ? 6.466 4.423 -2.759 1.00 98.88 121 THR A C 1
ATOM 946 O O . THR A 1 121 ? 6.173 3.994 -1.641 1.00 98.88 121 THR A O 1
ATOM 949 N N . LEU A 1 122 ? 7.731 4.713 -3.078 1.00 98.81 122 LEU A N 1
ATOM 950 C CA . LEU A 1 122 ? 8.812 4.608 -2.093 1.00 98.81 122 LEU A CA 1
ATOM 951 C C . LEU A 1 122 ? 8.530 5.471 -0.850 1.00 98.81 122 LEU A C 1
ATOM 953 O O . LEU A 1 122 ? 8.791 5.044 0.272 1.00 98.81 122 LEU A O 1
ATOM 957 N N . GLN A 1 123 ? 7.971 6.667 -1.046 1.00 98.31 123 GLN A N 1
ATOM 958 C CA . GLN A 1 123 ? 7.626 7.575 0.045 1.00 98.31 123 GLN A CA 1
ATOM 959 C C . GLN A 1 123 ? 6.504 7.019 0.931 1.00 98.31 123 GLN A C 1
ATOM 961 O O . GLN A 1 123 ? 6.617 7.087 2.155 1.00 98.31 123 GLN A O 1
ATOM 966 N N . GLU A 1 124 ? 5.463 6.432 0.338 1.00 98.75 124 GLU A N 1
ATOM 967 C CA . GLU A 1 124 ? 4.363 5.795 1.073 1.00 98.75 124 GLU A CA 1
ATOM 968 C C . GLU A 1 124 ? 4.859 4.586 1.882 1.00 98.75 124 GLU A C 1
ATOM 970 O O . GLU A 1 124 ? 4.535 4.460 3.064 1.00 98.75 124 GLU A O 1
ATOM 975 N N . SER A 1 125 ? 5.707 3.738 1.286 1.00 98.75 125 SER A N 1
ATOM 976 C CA . SER A 1 125 ? 6.317 2.595 1.978 1.00 98.75 125 SER A CA 1
ATOM 977 C C . SER A 1 125 ? 7.174 3.036 3.167 1.00 98.75 125 SER A C 1
ATOM 979 O O . SER A 1 125 ? 7.079 2.457 4.248 1.00 98.75 125 SER A O 1
ATOM 981 N N . VAL A 1 126 ? 7.983 4.089 3.003 1.00 98.62 126 VAL A N 1
ATOM 982 C CA . VAL A 1 126 ? 8.814 4.635 4.088 1.00 98.62 126 VAL A CA 1
ATOM 983 C C . VAL A 1 126 ? 7.955 5.194 5.220 1.00 98.62 126 VAL A C 1
ATOM 985 O O . VAL A 1 126 ? 8.230 4.885 6.377 1.00 98.62 126 VAL A O 1
ATOM 988 N N . LEU A 1 127 ? 6.891 5.945 4.912 1.00 98.44 127 LEU A N 1
ATOM 989 C CA . LEU A 1 127 ? 5.958 6.442 5.930 1.00 98.44 127 LEU A CA 1
ATOM 990 C C . LEU A 1 127 ? 5.291 5.285 6.695 1.00 98.44 127 LEU A C 1
ATOM 992 O O . LEU A 1 127 ? 5.125 5.357 7.916 1.00 98.44 127 LEU A O 1
ATOM 996 N N . GLY A 1 128 ? 4.944 4.208 5.983 1.00 98.62 128 GLY A N 1
ATOM 997 C CA . GLY A 1 128 ? 4.472 2.954 6.567 1.00 98.62 128 GLY A CA 1
ATOM 998 C C . GLY A 1 128 ? 5.468 2.357 7.555 1.00 98.62 128 GLY A C 1
ATOM 999 O O . GLY A 1 128 ? 5.105 2.058 8.694 1.00 98.62 128 GLY A O 1
ATOM 1000 N N . TYR A 1 129 ? 6.732 2.244 7.145 1.00 98.69 129 TYR A N 1
ATOM 1001 C CA . TYR A 1 129 ? 7.804 1.709 7.982 1.00 98.69 129 TYR A CA 1
ATOM 1002 C C . TYR A 1 129 ? 8.069 2.562 9.232 1.00 98.69 129 TYR A C 1
ATOM 1004 O O . TYR A 1 129 ? 8.214 2.021 10.328 1.00 98.69 129 TYR A O 1
ATOM 1012 N N . GLU A 1 130 ? 8.047 3.891 9.115 1.00 98.38 130 GLU A N 1
ATOM 1013 C CA . GLU A 1 130 ? 8.197 4.812 10.255 1.00 98.38 130 GLU A CA 1
ATOM 1014 C C . GLU A 1 130 ? 7.118 4.601 11.333 1.00 98.38 130 GLU A C 1
ATOM 1016 O O . GLU A 1 130 ? 7.359 4.842 12.516 1.00 98.38 130 GLU A O 1
ATOM 1021 N N . HIS A 1 131 ? 5.952 4.077 10.945 1.00 98.56 131 HIS A N 1
ATOM 1022 C CA . HIS A 1 131 ? 4.848 3.739 11.843 1.00 98.56 131 HIS A CA 1
ATOM 1023 C C . HIS A 1 131 ? 4.666 2.225 12.043 1.00 98.56 131 HIS A C 1
ATOM 1025 O O . HIS A 1 131 ? 3.684 1.815 12.673 1.00 98.56 131 HIS A O 1
ATOM 1031 N N . LYS A 1 132 ? 5.600 1.385 11.564 1.00 98.06 132 LYS A N 1
ATOM 1032 C CA . LYS A 1 132 ? 5.478 -0.084 11.486 1.00 98.06 132 LYS A CA 1
ATOM 1033 C C . LYS A 1 132 ? 4.994 -0.717 12.783 1.00 98.06 132 LYS A C 1
ATOM 1035 O O . LYS A 1 132 ? 4.111 -1.564 12.751 1.00 98.06 132 LYS A O 1
ATOM 1040 N N . VAL A 1 133 ? 5.550 -0.308 13.926 1.00 98.06 133 VAL A N 1
ATOM 1041 C CA . VAL A 1 133 ? 5.200 -0.890 15.233 1.00 98.06 133 VAL A CA 1
ATOM 1042 C C . VAL A 1 133 ? 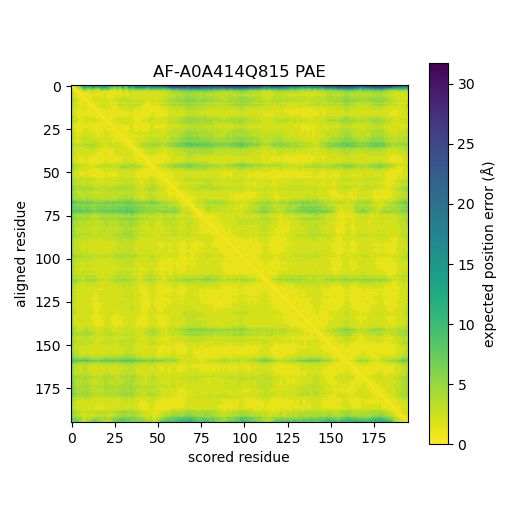3.706 -0.740 15.515 1.00 98.06 133 VAL A C 1
ATOM 1044 O O . VAL A 1 133 ? 3.039 -1.719 15.846 1.00 98.06 133 VAL A O 1
ATOM 1047 N N . MET A 1 134 ? 3.164 0.469 15.348 1.00 98.50 134 MET A N 1
ATOM 1048 C CA . MET A 1 134 ? 1.745 0.714 15.596 1.00 98.50 134 MET A CA 1
ATOM 1049 C C . MET A 1 134 ? 0.850 0.221 14.461 1.00 98.50 134 MET A C 1
ATOM 1051 O O . MET A 1 134 ? -0.255 -0.235 14.741 1.00 98.50 134 MET A O 1
ATOM 1055 N N . LEU A 1 135 ? 1.319 0.260 13.213 1.00 98.56 135 LEU A N 1
ATOM 1056 C CA . LEU A 1 135 ? 0.634 -0.320 12.056 1.00 98.56 135 LEU A CA 1
ATOM 1057 C C . LEU A 1 135 ? 0.419 -1.828 12.243 1.00 98.56 135 LEU A C 1
ATOM 1059 O O . LEU A 1 135 ? -0.715 -2.297 12.190 1.00 98.56 135 LEU A O 1
ATOM 1063 N N . ASN A 1 136 ? 1.479 -2.575 12.557 1.00 98.50 136 ASN A N 1
ATOM 1064 C CA . ASN A 1 136 ? 1.406 -4.016 12.793 1.00 98.50 136 ASN A CA 1
ATOM 1065 C C . ASN A 1 136 ? 0.615 -4.359 14.060 1.00 98.50 136 ASN A C 1
ATOM 1067 O O . ASN A 1 136 ? -0.139 -5.330 14.052 1.00 98.50 136 ASN A O 1
ATOM 1071 N N . ALA A 1 137 ? 0.726 -3.556 15.124 1.00 98.31 137 ALA A N 1
ATOM 1072 C CA . ALA A 1 137 ? -0.109 -3.730 16.311 1.00 98.31 137 ALA A CA 1
ATOM 1073 C C . ALA A 1 137 ? -1.598 -3.532 15.989 1.00 98.31 137 ALA A C 1
ATOM 1075 O O . ALA A 1 137 ? -2.421 -4.339 16.408 1.00 98.31 137 ALA A O 1
ATOM 1076 N N . ALA A 1 138 ? -1.949 -2.495 15.223 1.00 98.50 138 ALA A N 1
ATOM 1077 C CA . ALA A 1 138 ? -3.323 -2.239 14.806 1.00 98.50 138 ALA A CA 1
ATOM 1078 C C . ALA A 1 138 ? -3.870 -3.371 13.929 1.00 98.50 138 ALA A C 1
ATOM 1080 O O . ALA A 1 138 ? -4.970 -3.843 14.200 1.00 98.50 138 ALA A O 1
ATOM 1081 N N . LEU A 1 139 ? -3.085 -3.843 12.949 1.00 98.19 139 LEU A N 1
ATOM 1082 C CA . LEU A 1 139 ? -3.438 -4.985 12.100 1.00 98.19 139 LEU A CA 1
ATOM 1083 C C . LEU A 1 139 ? -3.716 -6.225 12.960 1.00 98.19 139 LEU A C 1
ATOM 1085 O O . LEU A 1 139 ? -4.780 -6.823 12.839 1.00 98.19 139 LEU A O 1
ATOM 1089 N N . ALA A 1 140 ? -2.817 -6.560 13.888 1.00 97.75 140 ALA A N 1
ATOM 1090 C CA . ALA A 1 140 ? -2.988 -7.711 14.771 1.00 97.75 140 ALA A CA 1
ATOM 1091 C C . ALA A 1 140 ? -4.219 -7.583 15.689 1.00 97.75 140 ALA A C 1
ATOM 1093 O O . ALA A 1 140 ? -4.979 -8.539 15.830 1.00 97.75 140 ALA A O 1
ATOM 1094 N N . ILE A 1 141 ? -4.441 -6.405 16.287 1.00 96.94 141 ILE A N 1
ATOM 1095 C CA . ILE A 1 141 ? -5.581 -6.137 17.181 1.00 96.94 141 ILE A CA 1
ATOM 1096 C C . ILE A 1 141 ? -6.913 -6.357 16.462 1.00 96.94 141 ILE A C 1
ATOM 1098 O O . ILE A 1 141 ? -7.840 -6.899 17.058 1.00 96.94 141 ILE A O 1
ATOM 1102 N N . CYS A 1 142 ? -7.012 -5.977 15.186 1.00 93.19 142 CYS A N 1
ATOM 1103 C CA . CYS A 1 142 ? -8.225 -6.168 14.397 1.00 93.19 142 CYS A CA 1
ATOM 1104 C C . CYS A 1 142 ? -8.254 -7.475 13.582 1.00 93.19 142 CYS A C 1
ATOM 1106 O O . CYS A 1 142 ? -9.054 -7.607 12.653 1.00 93.19 142 CYS A O 1
ATOM 1108 N N . GLY A 1 143 ? -7.401 -8.447 13.930 1.00 93.69 143 GLY A N 1
ATOM 1109 C CA . GLY A 1 143 ? -7.389 -9.784 13.328 1.00 93.69 143 GLY A CA 1
ATOM 1110 C C . GLY A 1 143 ? -6.901 -9.824 11.877 1.00 93.69 143 GLY A C 1
ATOM 1111 O O . GLY A 1 143 ? -7.262 -10.738 11.140 1.00 93.69 143 GLY A O 1
ATOM 1112 N N . LYS A 1 144 ? -6.126 -8.826 11.446 1.00 94.56 144 LYS A N 1
ATOM 1113 C CA . LYS A 1 144 ? -5.525 -8.720 10.108 1.00 94.56 144 LYS A CA 1
ATOM 1114 C C . LYS A 1 144 ? -4.046 -9.099 10.136 1.00 94.56 144 LYS A C 1
ATOM 1116 O O . LYS A 1 144 ? -3.434 -9.199 11.199 1.00 94.56 144 LYS A O 1
ATOM 1121 N N . GLN A 1 145 ? -3.464 -9.309 8.958 1.00 95.31 145 GLN A N 1
ATOM 1122 C CA . GLN A 1 145 ? -2.089 -9.776 8.815 1.00 95.31 145 GLN A CA 1
ATOM 1123 C C . GLN A 1 145 ? -1.091 -8.620 9.009 1.00 95.31 145 GLN A C 1
ATOM 1125 O O . GLN A 1 145 ? -1.083 -7.696 8.186 1.00 95.31 145 GLN A O 1
ATOM 1130 N N . PRO A 1 146 ? -0.207 -8.670 10.029 1.00 97.69 146 PRO A N 1
ATOM 1131 C CA . PRO A 1 146 ? 0.915 -7.738 10.138 1.00 97.69 146 PRO A CA 1
ATOM 1132 C C . PRO A 1 146 ? 1.788 -7.773 8.881 1.00 97.69 146 PRO A C 1
ATOM 1134 O O . PRO A 1 146 ? 1.957 -8.830 8.274 1.00 97.69 146 PRO A O 1
ATOM 1137 N N . VAL A 1 147 ? 2.366 -6.636 8.502 1.00 98.06 147 VAL A N 1
ATOM 1138 C CA . VAL A 1 147 ? 3.334 -6.588 7.401 1.00 98.06 147 VAL A CA 1
ATOM 1139 C C . VAL A 1 147 ? 4.592 -7.346 7.821 1.00 98.06 147 VAL A C 1
ATOM 1141 O O . VAL A 1 147 ? 5.111 -7.117 8.920 1.00 98.06 147 VAL A O 1
ATOM 1144 N N . LYS A 1 148 ? 5.042 -8.273 6.969 1.00 97.75 148 LYS A N 1
ATOM 1145 C CA . LYS A 1 148 ? 6.190 -9.154 7.237 1.00 97.75 148 LYS A CA 1
ATOM 1146 C C . LYS A 1 148 ? 7.506 -8.379 7.194 1.00 97.75 148 LYS A C 1
ATOM 1148 O O . LYS A 1 148 ? 7.626 -7.390 6.478 1.00 97.75 148 LYS A O 1
ATOM 1153 N N . ASP A 1 149 ? 8.508 -8.885 7.901 1.00 98.25 149 ASP A N 1
ATOM 1154 C CA . ASP A 1 149 ? 9.870 -8.343 7.900 1.00 98.25 149 ASP A CA 1
ATOM 1155 C C . ASP A 1 149 ? 10.637 -8.844 6.667 1.00 98.25 149 ASP A C 1
ATOM 1157 O O . ASP A 1 149 ? 11.529 -9.680 6.776 1.00 98.25 149 ASP A O 1
ATOM 1161 N N . ASP A 1 150 ? 10.238 -8.363 5.490 1.00 98.50 150 ASP A N 1
ATOM 1162 C CA . ASP A 1 150 ? 10.750 -8.810 4.189 1.00 98.50 150 ASP A CA 1
ATOM 1163 C C . ASP A 1 150 ? 10.808 -7.643 3.185 1.00 98.50 150 ASP A C 1
ATOM 1165 O O . ASP A 1 150 ? 10.515 -6.495 3.538 1.00 98.50 150 ASP A O 1
ATOM 1169 N N . TRP A 1 151 ? 11.196 -7.914 1.942 1.00 98.75 151 TRP A N 1
ATOM 1170 C CA . TRP A 1 151 ? 11.246 -6.941 0.856 1.00 98.75 151 TRP A CA 1
ATOM 1171 C C . TRP A 1 151 ? 9.895 -6.768 0.174 1.00 98.75 151 TRP A C 1
ATOM 1173 O O . TRP A 1 151 ? 9.219 -7.735 -0.172 1.00 98.75 151 TRP A O 1
ATOM 1183 N N . TYR A 1 152 ? 9.511 -5.507 -0.022 1.00 98.88 152 TYR A N 1
ATOM 1184 C CA . TYR A 1 152 ? 8.255 -5.138 -0.661 1.00 98.88 152 TYR A CA 1
ATOM 1185 C C . TYR A 1 152 ? 8.486 -4.217 -1.848 1.00 98.88 152 TYR A C 1
ATOM 1187 O O . TYR A 1 152 ? 9.221 -3.225 -1.749 1.00 98.88 152 TYR A O 1
ATOM 1195 N N . TRP A 1 153 ? 7.782 -4.500 -2.940 1.00 98.88 153 TRP A N 1
ATOM 1196 C CA . TRP A 1 153 ? 7.754 -3.660 -4.126 1.00 98.88 153 TRP A CA 1
ATOM 1197 C C . TRP A 1 153 ? 7.209 -2.265 -3.841 1.00 98.88 153 TRP A C 1
ATOM 1199 O O . TRP A 1 153 ? 6.182 -2.085 -3.184 1.00 98.88 153 TRP A O 1
ATOM 1209 N N . CYS A 1 154 ? 7.870 -1.271 -4.432 1.00 98.81 154 CYS A N 1
ATOM 1210 C CA . CYS A 1 154 ? 7.339 0.072 -4.604 1.00 98.81 154 CYS A CA 1
ATOM 1211 C C . CYS A 1 154 ? 7.039 0.326 -6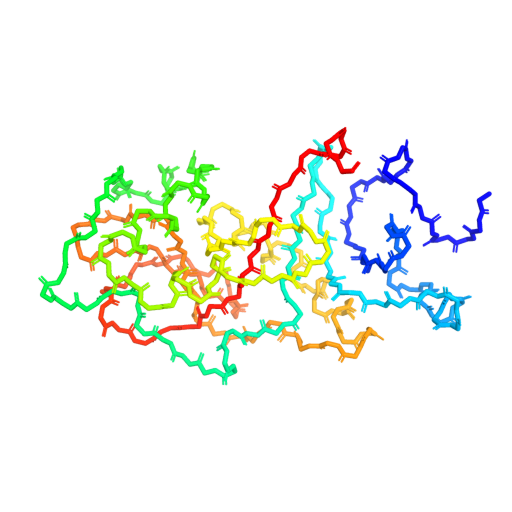.092 1.00 98.81 154 CYS A C 1
ATOM 1213 O O . CYS A 1 154 ? 7.777 -0.089 -6.987 1.00 98.81 154 CYS A O 1
ATOM 1215 N N . SER A 1 155 ? 5.983 1.081 -6.384 1.00 98.75 155 SER A N 1
ATOM 1216 C CA . SER A 1 155 ? 5.622 1.485 -7.747 1.00 98.75 155 SER A CA 1
ATOM 1217 C C . SER A 1 155 ? 6.585 2.524 -8.332 1.00 98.75 155 SER A C 1
ATOM 1219 O O . SER A 1 155 ? 6.651 2.689 -9.552 1.00 98.75 155 SER A O 1
ATOM 1221 N N . THR A 1 156 ? 7.373 3.183 -7.477 1.00 98.81 156 THR A N 1
ATOM 1222 C CA . THR A 1 156 ? 8.405 4.144 -7.874 1.00 98.81 156 THR A CA 1
ATOM 1223 C C . THR A 1 156 ? 9.492 3.455 -8.694 1.00 98.81 156 THR A C 1
ATOM 1225 O O . THR A 1 156 ? 10.234 2.590 -8.217 1.00 98.81 156 THR A O 1
ATOM 1228 N N . ARG A 1 157 ? 9.609 3.878 -9.951 1.00 98.25 157 ARG A N 1
ATOM 1229 C CA . ARG A 1 157 ? 10.556 3.326 -10.916 1.00 98.25 157 ARG A CA 1
ATOM 1230 C C . ARG A 1 157 ? 11.950 3.926 -10.727 1.00 98.25 157 ARG A C 1
ATOM 1232 O O . ARG A 1 157 ? 12.135 5.139 -10.825 1.00 98.25 157 ARG A O 1
ATOM 1239 N N . LYS A 1 158 ? 12.952 3.068 -10.530 1.00 98.12 158 LYS A N 1
ATOM 1240 C CA . LYS A 1 158 ? 14.371 3.435 -10.378 1.00 98.12 158 LYS A CA 1
ATOM 1241 C C . LYS A 1 158 ? 15.097 3.545 -11.719 1.00 98.12 158 LYS A C 1
ATOM 1243 O O . LYS A 1 158 ? 16.035 4.332 -11.859 1.00 98.12 158 LYS A O 1
ATOM 1248 N N . GLY A 1 159 ? 14.702 2.727 -12.693 1.00 96.56 159 GLY A N 1
ATOM 1249 C CA . GLY A 1 159 ? 15.343 2.623 -14.003 1.00 96.56 159 GLY A CA 1
ATOM 1250 C C . GLY A 1 159 ? 14.537 1.762 -14.973 1.00 96.56 159 GLY A C 1
ATOM 1251 O O . GLY A 1 159 ? 13.397 1.404 -14.690 1.00 96.56 159 GLY A O 1
ATOM 1252 N N . ASN A 1 160 ? 15.121 1.420 -16.126 1.00 92.81 160 ASN A N 1
ATOM 1253 C CA . ASN A 1 160 ? 14.371 0.777 -17.212 1.00 92.81 160 ASN A CA 1
ATOM 1254 C C . ASN A 1 160 ? 13.679 -0.530 -16.792 1.00 92.81 160 ASN A C 1
ATOM 1256 O O . ASN A 1 160 ? 12.495 -0.681 -17.073 1.00 92.81 160 ASN A O 1
ATOM 1260 N N . LYS A 1 161 ? 14.387 -1.389 -16.051 1.00 96.19 161 LYS A N 1
ATOM 1261 C CA . LYS A 1 161 ? 13.924 -2.707 -15.575 1.00 96.19 161 LYS A CA 1
ATOM 1262 C C . LYS A 1 161 ? 13.946 -2.835 -14.055 1.00 96.19 161 LYS A C 1
ATOM 1264 O O . LYS A 1 161 ? 14.111 -3.930 -13.526 1.00 96.19 161 LYS A O 1
ATOM 1269 N N . ARG A 1 162 ? 13.929 -1.704 -13.348 1.00 98.00 162 ARG A N 1
ATOM 1270 C CA . ARG A 1 162 ? 14.178 -1.661 -11.906 1.00 98.00 162 ARG A CA 1
ATOM 1271 C C . ARG A 1 162 ? 13.208 -0.734 -11.207 1.00 98.00 162 ARG A C 1
ATOM 1273 O O . ARG A 1 162 ? 13.073 0.432 -11.596 1.00 98.00 162 ARG A O 1
ATOM 1280 N N . ASN A 1 163 ? 12.634 -1.231 -10.123 1.00 98.75 163 ASN A N 1
ATOM 1281 C CA . ASN A 1 163 ? 11.804 -0.466 -9.206 1.00 98.75 163 ASN A CA 1
ATOM 1282 C C . ASN A 1 163 ? 12.430 -0.489 -7.823 1.00 98.75 163 ASN A C 1
ATOM 1284 O O . ASN A 1 163 ? 13.227 -1.371 -7.501 1.00 98.75 163 ASN A O 1
ATOM 1288 N N . PHE A 1 164 ? 12.100 0.519 -7.024 1.00 98.88 164 PHE A N 1
ATOM 1289 C CA . PHE A 1 164 ? 12.519 0.512 -5.634 1.00 98.88 164 PHE A CA 1
ATOM 1290 C C . PHE A 1 164 ? 11.811 -0.604 -4.867 1.00 98.88 164 PHE A C 1
ATOM 1292 O O . PHE A 1 164 ? 10.647 -0.912 -5.127 1.00 98.88 164 PHE A O 1
ATOM 1299 N N . ILE A 1 165 ? 12.519 -1.146 -3.886 1.00 98.81 165 ILE A N 1
ATOM 1300 C CA . ILE A 1 165 ? 11.977 -2.024 -2.856 1.00 98.81 165 ILE A CA 1
ATOM 1301 C C . ILE A 1 165 ? 12.335 -1.466 -1.481 1.00 98.81 165 ILE A C 1
ATOM 1303 O O . ILE A 1 165 ? 13.352 -0.779 -1.312 1.00 98.81 165 ILE A O 1
ATOM 1307 N N . LEU A 1 166 ? 11.495 -1.756 -0.493 1.00 98.88 166 LEU A N 1
ATOM 1308 C CA . LEU A 1 166 ? 11.749 -1.428 0.905 1.00 98.88 166 LEU A CA 1
ATOM 1309 C C . LEU A 1 166 ? 11.789 -2.714 1.729 1.00 98.88 166 LEU A C 1
ATOM 1311 O O . LEU A 1 166 ? 10.836 -3.490 1.698 1.00 98.88 166 LEU A O 1
ATOM 1315 N N . SER A 1 167 ? 12.864 -2.903 2.494 1.00 98.56 167 SER A N 1
ATOM 1316 C CA . SER A 1 167 ? 12.923 -3.921 3.539 1.00 98.56 167 SER A CA 1
ATOM 1317 C C . SER A 1 167 ? 12.107 -3.442 4.730 1.00 98.56 167 SER A C 1
ATOM 1319 O O . SER A 1 167 ? 12.431 -2.441 5.372 1.00 98.56 167 SER A O 1
ATOM 1321 N N . TRP A 1 168 ? 11.044 -4.167 5.049 1.00 98.44 168 TRP A N 1
ATOM 1322 C CA . TRP A 1 168 ? 10.233 -3.903 6.229 1.00 98.44 168 TRP A CA 1
ATOM 1323 C C . TRP A 1 168 ? 10.892 -4.399 7.516 1.00 98.44 168 TRP A C 1
ATOM 1325 O O . TRP A 1 168 ? 10.450 -4.011 8.594 1.00 98.44 168 TRP A O 1
ATOM 1335 N N . GLY A 1 169 ? 11.962 -5.198 7.443 1.00 97.94 169 GLY A N 1
ATOM 1336 C CA . GLY A 1 169 ? 12.724 -5.642 8.614 1.00 97.94 169 GLY A CA 1
ATOM 1337 C C . GLY A 1 169 ? 13.533 -4.520 9.269 1.00 97.94 169 GLY A C 1
ATOM 1338 O O . GLY A 1 169 ? 13.505 -4.373 10.490 1.00 97.94 169 GLY A O 1
ATOM 1339 N N . ASP A 1 170 ? 14.205 -3.701 8.461 1.00 97.75 170 ASP A N 1
ATOM 1340 C CA . ASP A 1 170 ? 15.167 -2.686 8.919 1.00 97.75 170 ASP A CA 1
ATOM 1341 C C . ASP A 1 170 ? 15.003 -1.304 8.258 1.00 97.75 170 ASP A C 1
ATOM 1343 O O . ASP A 1 170 ? 15.702 -0.352 8.619 1.00 97.75 170 ASP A O 1
ATOM 1347 N N . GLY A 1 171 ? 14.054 -1.156 7.331 1.00 98.06 171 GLY A N 1
ATOM 1348 C CA . GLY A 1 171 ? 13.781 0.094 6.625 1.00 98.06 171 GLY A CA 1
ATOM 1349 C C . GLY A 1 171 ? 14.776 0.393 5.509 1.00 98.06 171 GLY A C 1
ATOM 1350 O O . GLY A 1 171 ? 14.796 1.518 4.995 1.00 98.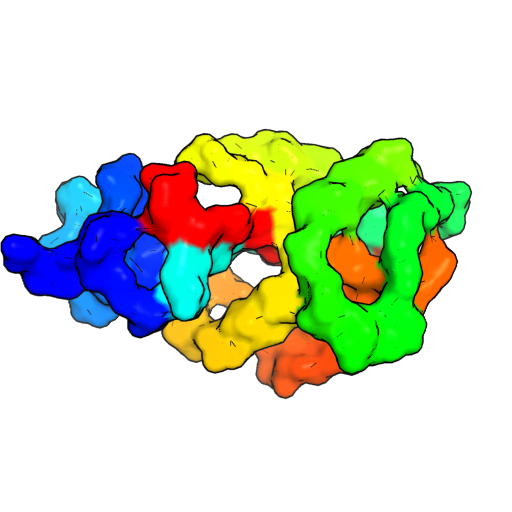06 171 GLY A O 1
ATOM 1351 N N . PHE A 1 172 ? 15.626 -0.572 5.141 1.00 98.38 172 PHE A N 1
ATOM 1352 C CA . PHE A 1 172 ? 16.603 -0.379 4.083 1.00 98.38 172 PHE A CA 1
ATOM 1353 C C . PHE A 1 172 ? 15.913 -0.209 2.727 1.00 98.38 172 PHE A C 1
ATOM 1355 O O . PHE A 1 172 ? 15.008 -0.957 2.358 1.00 98.38 172 PHE A O 1
ATOM 1362 N N . ARG A 1 173 ? 16.360 0.794 1.969 1.00 98.31 173 ARG A N 1
ATOM 1363 C CA . ARG A 1 173 ? 15.825 1.143 0.648 1.00 98.31 173 ARG A CA 1
ATOM 1364 C C . ARG A 1 173 ? 16.781 0.624 -0.410 1.00 98.31 173 ARG A C 1
ATOM 1366 O O . ARG A 1 173 ? 17.957 0.990 -0.398 1.00 98.31 173 ARG A O 1
ATOM 1373 N N . TYR A 1 174 ? 16.276 -0.179 -1.330 1.00 98.06 174 TYR A N 1
ATOM 1374 C CA . TYR A 1 174 ? 17.069 -0.741 -2.416 1.00 98.06 174 TYR A CA 1
ATOM 1375 C C . TYR A 1 174 ? 16.296 -0.681 -3.732 1.00 98.06 174 TYR A C 1
ATOM 1377 O O . TYR A 1 174 ? 15.222 -0.084 -3.806 1.00 98.06 174 TYR A O 1
ATOM 1385 N N . ASP A 1 175 ? 16.849 -1.265 -4.785 1.00 98.00 175 ASP A N 1
ATOM 1386 C CA . ASP A 1 175 ? 16.142 -1.482 -6.035 1.00 98.00 175 ASP A CA 1
ATOM 1387 C C . ASP A 1 175 ? 16.379 -2.901 -6.535 1.00 98.00 175 ASP A C 1
ATOM 1389 O O . ASP A 1 175 ? 17.463 -3.461 -6.367 1.00 98.00 175 ASP A O 1
ATOM 1393 N N . ASN A 1 176 ? 15.357 -3.474 -7.155 1.00 98.38 176 ASN A N 1
ATOM 1394 C CA . ASN A 1 176 ? 15.407 -4.832 -7.668 1.00 98.38 176 ASN A CA 1
ATOM 1395 C C . ASN A 1 176 ? 14.936 -4.871 -9.121 1.00 98.38 176 ASN A C 1
ATOM 1397 O O . ASN A 1 176 ? 14.307 -3.933 -9.621 1.00 98.38 176 ASN A O 1
ATOM 1401 N N . ILE A 1 177 ? 15.323 -5.934 -9.820 1.00 98.19 177 ILE A N 1
ATOM 1402 C CA . ILE A 1 177 ? 14.891 -6.204 -11.188 1.00 98.19 177 ILE A CA 1
ATOM 1403 C C . ILE A 1 177 ? 13.411 -6.584 -11.150 1.00 98.19 177 ILE A C 1
ATOM 1405 O O . ILE A 1 177 ? 13.012 -7.383 -10.318 1.00 98.19 177 ILE A O 1
ATOM 1409 N N . GLN A 1 178 ? 12.608 -6.016 -12.046 1.00 98.38 178 GLN A N 1
ATOM 1410 C CA . GLN A 1 178 ? 11.146 -6.179 -12.044 1.00 98.38 178 GLN A CA 1
ATOM 1411 C C . GLN A 1 178 ? 10.662 -7.636 -12.162 1.00 98.38 178 GLN A C 1
ATOM 1413 O O . GLN A 1 178 ? 9.547 -7.921 -11.740 1.00 98.38 178 GLN A O 1
ATOM 1418 N N . ASP A 1 179 ? 11.491 -8.525 -12.710 1.00 98.00 179 ASP A N 1
ATOM 1419 C CA . ASP A 1 179 ? 11.231 -9.963 -12.879 1.00 98.00 179 ASP A CA 1
ATOM 1420 C C . ASP A 1 179 ? 11.684 -10.810 -11.667 1.00 98.00 179 ASP A C 1
ATOM 1422 O O . ASP A 1 179 ? 11.729 -12.034 -11.724 1.00 98.00 179 ASP A O 1
ATOM 1426 N N . SER A 1 180 ? 12.084 -10.160 -10.572 1.00 98.25 180 SER A N 1
ATOM 1427 C CA . SER A 1 180 ? 12.360 -10.810 -9.288 1.00 98.25 180 SER A CA 1
ATOM 1428 C C . SER A 1 180 ? 11.098 -10.886 -8.429 1.00 98.25 180 SER A C 1
ATOM 1430 O O . SER A 1 180 ? 10.225 -10.028 -8.525 1.00 98.25 180 SER A O 1
ATOM 1432 N N . ASP A 1 181 ? 11.044 -11.859 -7.526 1.00 98.38 181 ASP A N 1
ATOM 1433 C CA . ASP A 1 181 ? 9.949 -12.009 -6.571 1.00 98.38 181 ASP A CA 1
ATOM 1434 C C . ASP A 1 181 ? 10.153 -11.134 -5.322 1.00 98.38 181 ASP A C 1
ATOM 1436 O O . ASP A 1 181 ? 11.133 -11.303 -4.598 1.00 98.38 181 ASP A O 1
ATOM 1440 N N . ASP A 1 182 ? 9.202 -10.240 -5.041 1.00 98.69 182 ASP A N 1
ATOM 1441 C CA . ASP A 1 182 ? 9.099 -9.499 -3.775 1.00 98.69 182 ASP A CA 1
ATOM 1442 C C . ASP A 1 182 ? 7.620 -9.378 -3.355 1.00 98.69 182 ASP A C 1
ATOM 1444 O O . ASP A 1 182 ? 6.694 -9.610 -4.139 1.00 98.69 182 ASP A O 1
ATOM 1448 N N . TRP A 1 183 ? 7.362 -9.015 -2.098 1.00 98.81 183 TRP A N 1
ATOM 1449 C CA . TRP A 1 183 ? 5.999 -8.888 -1.581 1.00 98.81 183 TRP A CA 1
ATOM 1450 C C . TRP A 1 183 ? 5.293 -7.620 -2.081 1.00 98.81 183 TRP A C 1
ATOM 1452 O O . TRP A 1 183 ? 5.911 -6.591 -2.361 1.00 98.81 183 TRP A O 1
ATOM 1462 N N . VAL A 1 184 ? 3.959 -7.650 -2.116 1.00 98.81 184 VAL A N 1
ATOM 1463 C CA . VAL A 1 184 ? 3.131 -6.465 -2.387 1.00 98.81 184 VAL A CA 1
ATOM 1464 C C . VAL A 1 184 ? 2.104 -6.290 -1.277 1.00 98.81 184 VAL A C 1
ATOM 1466 O O . VAL A 1 184 ? 1.208 -7.116 -1.111 1.00 98.81 184 VAL A O 1
ATOM 1469 N N . ARG A 1 185 ? 2.200 -5.166 -0.560 1.00 98.75 185 ARG A N 1
ATOM 1470 C CA . ARG A 1 185 ? 1.182 -4.680 0.377 1.00 98.75 185 ARG A CA 1
ATOM 1471 C C . ARG A 1 185 ? 0.530 -3.435 -0.226 1.00 98.75 185 ARG A C 1
ATOM 1473 O O . ARG A 1 185 ? 1.146 -2.368 -0.201 1.00 98.75 185 ARG A O 1
ATOM 1480 N N . PRO A 1 186 ? -0.681 -3.546 -0.794 1.00 98.75 186 PRO A N 1
ATOM 1481 C CA . PRO A 1 186 ? -1.335 -2.414 -1.428 1.00 98.75 186 PRO A CA 1
ATOM 1482 C C . PRO A 1 186 ? -1.640 -1.301 -0.432 1.00 98.75 186 PRO A C 1
ATOM 1484 O O . PRO A 1 186 ? -1.935 -1.546 0.742 1.00 98.75 186 PRO A O 1
ATOM 1487 N N . VAL A 1 187 ? -1.635 -0.073 -0.935 1.00 98.81 187 VAL A N 1
ATOM 1488 C CA . VAL A 1 187 ? -2.055 1.107 -0.184 1.00 98.81 187 VAL A CA 1
ATOM 1489 C C . VAL A 1 187 ? -3.089 1.905 -0.961 1.00 98.81 187 VAL A C 1
ATOM 1491 O O . VAL A 1 187 ? -3.224 1.781 -2.177 1.00 98.81 187 VAL A O 1
ATOM 1494 N N . SER A 1 188 ? -3.811 2.760 -0.256 1.00 98.50 188 SER A N 1
ATOM 1495 C CA . SER A 1 188 ? -4.589 3.846 -0.841 1.00 98.50 188 SER A CA 1
ATOM 1496 C C . SER A 1 188 ? -4.268 5.112 -0.067 1.00 98.50 188 SER A C 1
ATOM 1498 O O . SER A 1 188 ? -4.092 5.050 1.145 1.00 98.50 188 SER A O 1
ATOM 1500 N N . ALA A 1 189 ? -4.199 6.262 -0.732 1.00 96.62 189 ALA A N 1
ATOM 1501 C CA . ALA A 1 189 ? -4.076 7.531 -0.024 1.00 96.62 189 ALA A CA 1
ATOM 1502 C C . ALA A 1 189 ? -5.082 8.555 -0.523 1.00 96.62 189 ALA A C 1
ATOM 1504 O O . ALA A 1 189 ? -5.361 8.633 -1.723 1.00 96.62 189 ALA A O 1
ATOM 1505 N N . ALA A 1 190 ? -5.586 9.342 0.419 1.00 94.69 190 ALA A N 1
ATOM 1506 C CA . ALA A 1 190 ? -6.563 10.392 0.203 1.00 94.69 190 ALA A CA 1
ATOM 1507 C C . ALA A 1 190 ? -6.322 11.534 1.197 1.00 94.69 190 ALA A C 1
ATOM 1509 O O . ALA A 1 190 ? -5.854 11.315 2.315 1.00 94.69 190 ALA A O 1
ATOM 1510 N N . SER A 1 191 ? -6.690 12.757 0.822 1.00 94.38 191 SER A N 1
ATOM 1511 C CA . SER A 1 191 ? -6.817 13.829 1.811 1.00 94.38 191 SER A CA 1
ATOM 1512 C C . SER A 1 191 ? -8.024 13.534 2.705 1.00 94.38 191 SER A C 1
ATOM 1514 O O . SER A 1 191 ? -9.054 13.077 2.202 1.00 94.38 191 SER A O 1
ATOM 1516 N N . LEU A 1 192 ? -7.952 13.849 4.003 1.00 93.56 192 LEU A N 1
ATOM 1517 C CA . LEU A 1 192 ? -9.095 13.689 4.915 1.00 93.56 192 LEU A CA 1
ATOM 1518 C C . LEU A 1 192 ? -10.354 14.405 4.404 1.00 93.56 192 LEU A C 1
ATOM 1520 O O . LEU A 1 192 ? -11.462 13.897 4.553 1.00 93.56 192 LEU A O 1
ATOM 1524 N N . ASN A 1 193 ? -10.187 15.540 3.722 1.00 90.06 193 ASN A N 1
ATOM 1525 C CA . ASN A 1 193 ? -11.293 16.305 3.141 1.00 90.06 193 ASN A CA 1
ATOM 1526 C C . ASN A 1 193 ? -12.011 15.574 1.992 1.00 90.06 193 ASN A C 1
ATOM 1528 O O . ASN A 1 193 ? -13.141 15.928 1.662 1.00 90.06 193 ASN A O 1
ATOM 1532 N N . SER A 1 194 ? -11.362 14.579 1.380 1.00 87.69 194 SER A N 1
ATOM 1533 C CA . SER A 1 194 ? -11.884 13.813 0.240 1.00 87.69 194 SER A CA 1
ATOM 1534 C C . SER A 1 194 ? -12.518 12.464 0.610 1.00 87.69 194 SER A C 1
ATOM 1536 O O . SER A 1 194 ? -13.041 11.798 -0.280 1.00 87.69 194 SER A O 1
ATOM 1538 N N . LEU A 1 195 ? -12.475 12.069 1.890 1.00 84.75 195 LEU A N 1
ATOM 1539 C CA . LEU A 1 195 ? -13.023 10.800 2.404 1.00 84.75 195 LEU A CA 1
ATOM 1540 C C . LEU A 1 195 ? -14.540 10.819 2.656 1.00 84.75 195 LEU A C 1
ATOM 1542 O O . LEU A 1 195 ? -15.067 11.895 3.027 1.00 84.75 195 LEU A O 1
#

Radius of gyration: 16.42 Å; Cα contacts (8 Å, |Δi|>4): 433; chains: 1; bounding box: 39×31×46 Å

Mean predicted aligned error: 2.69 Å

Foldseek 3Di:
DPPQKAALVDDDFDKFFQWPVRIGGQLVCCVVCVVPTAGQFMWGDDPQKIKTWHLAWVVNFWDQLADPVFWQDDDAQQDPVSQLVDDPQVVLLVSSVVSPGPVSVVQQPDDTPNFRKGFAGLNSVLVCLVNLVSRQSSSVSNVGHRDDQFKEFHSHHNDGQKGWIAGSNPRDIDIDGSRDIDITIIMGMDRSVVD

Organism: Bacteroides stercoris (NCBI:txid46506)

Secondary structure (DSSP, 8-state):
--TTEE-TTT--SEEEEEETTS-EE-GGGGGGTTTT--EEEEEEEETTEEEEE-SS-GGGS-EESS-TTS---S----SHHHHTT---HHHHHHHHHHTT-HHHHHHHT--STT---BPPPHHHHHHHHHTHHHHHHHHHHTTPPPPPSSEEEEEEEEETTEEEEEETTT--EEEEETTSEEB---EEEEEGGG-